Protein AF-A0A1Q7Y2D7-F1 (afdb_monomer)

Nearest PDB structures (foldseek):
  6xj9-assembly1_A  TM=7.024E-01  e=6.242E-01  Pseudoalteromonas fuliginea
  5fu4-assembly2_B  TM=5.222E-01  e=6.944E-01  Ruminococcus flavefaciens
  5aos-assembly1_A  TM=4.781E-01  e=7.324E-01  Ruminococcus flavefaciens
  4bq2-assembly1_A  TM=3.789E-01  e=1.813E+00  Saccharophagus degradans 2-40
  5ntu-assembly1_B  TM=2.841E-01  e=1.183E+00  Homo sapiens

Foldseek 3Di:
DPQPQAWDLWKKKKKFAQAPAKWKKWKWWAAPVRHTFFDIFIDIAGHLAMDIDTPCVRCPPGPGDSDGDGDIDIAGDDDDRGAMDMWIWIDGNPDIDTDDDDDPPVDRAWRDDPDVQRTGPPDDDDSDADDDPPDKDKDKDWAQDQAKDWHKDAAADRGNHQDWDQWQNDTGRMDGRHIAGHRGMDMTIDADPVRDRDD

Mean predicted aligned error: 6.05 Å

pLDDT: mean 88.56, std 11.12, range [43.06, 98.31]

Sequence (199 aa):
MDSKGKLSKNLGLAMVNPNSSNVNVSMLLRDSNGSQLGATKIVNIPSHQQVVTFVTQIFSGTSIPRDVTGTLAITSAGSSNLPVSVMGLRFRGSNFSTVPITDLSGNPGPLPTIATGVGGTGAVLLPQFVTGGGWATELVLMNTGTGIITVSVDLFNSSGNPLSATLNGHNASSFTNLNIPPGGVLILAPRDSDGDDDF

Radius of gyration: 18.84 Å; Cα contacts (8 Å, |Δi|>4): 392; chains: 1; bounding box: 46×46×53 Å

Secondary structure (DSSP, 8-state):
--TT-PEEEEEEEEEE--SSS-EEEEEEEEETT--B-SPPEEEEE-TT-EEEEEHHHHTTTS---SS--EEEEEEEESS-----EEEEEEEETTEEEEEP----SS---PEEEEETTEEETT----S----BTTB---EEEE--SSS-EEEEEE-B-TTSSB--EEETTEEESEEEEEEE-TT-EEEE----TTS----

Structure (mmCIF, N/CA/C/O backbone):
data_AF-A0A1Q7Y2D7-F1
#
_entry.id   AF-A0A1Q7Y2D7-F1
#
loop_
_atom_site.group_PDB
_atom_site.id
_atom_site.type_symbol
_atom_site.label_atom_id
_atom_site.label_alt_id
_atom_site.label_comp_id
_atom_site.label_asym_id
_atom_site.label_entity_id
_atom_site.label_seq_id
_atom_site.pdbx_PDB_ins_code
_atom_site.Cartn_x
_atom_site.Cartn_y
_atom_site.Cartn_z
_atom_site.occupancy
_atom_site.B_iso_or_equiv
_atom_site.auth_seq_id
_atom_site.auth_comp_id
_atom_site.auth_asym_id
_atom_site.auth_atom_id
_atom_site.pdbx_PDB_model_num
ATOM 1 N N . MET A 1 1 ? -1.269 -16.102 18.103 1.00 51.78 1 MET A N 1
ATOM 2 C CA . MET A 1 1 ? -2.277 -16.570 17.130 1.00 51.78 1 MET A CA 1
ATOM 3 C C . MET A 1 1 ? -3.072 -17.690 17.788 1.00 51.78 1 MET A C 1
ATOM 5 O O . MET A 1 1 ? -2.460 -18.577 18.365 1.00 51.78 1 MET A O 1
ATOM 9 N N . ASP A 1 2 ? -4.401 -17.613 17.787 1.00 43.06 2 ASP A N 1
ATOM 10 C CA . ASP A 1 2 ? -5.290 -18.698 18.230 1.00 43.06 2 ASP A CA 1
ATOM 11 C C . ASP A 1 2 ? -5.201 -19.850 17.208 1.00 43.06 2 ASP A C 1
ATOM 13 O O . ASP A 1 2 ? -5.495 -19.652 16.029 1.00 43.06 2 ASP A O 1
ATOM 17 N N . SER A 1 3 ? -4.772 -21.036 17.649 1.00 50.22 3 SER A N 1
ATOM 18 C CA . SER A 1 3 ? -4.573 -22.235 16.819 1.00 50.22 3 SER A CA 1
ATOM 19 C C . SER A 1 3 ? -5.868 -22.862 16.282 1.00 50.22 3 SER A C 1
ATOM 21 O O . SER A 1 3 ? -5.813 -23.853 15.559 1.00 50.22 3 SER A O 1
ATOM 23 N N . LYS A 1 4 ? -7.043 -22.305 16.599 1.00 58.28 4 LYS A N 1
ATOM 24 C CA . LYS A 1 4 ? -8.358 -22.851 16.226 1.00 58.28 4 LYS A CA 1
ATOM 25 C C . LYS A 1 4 ? -8.960 -22.239 14.956 1.00 58.28 4 LYS A C 1
ATOM 27 O O . LYS A 1 4 ? -10.155 -22.407 14.725 1.00 58.28 4 LYS A O 1
ATOM 32 N N . GLY A 1 5 ? -8.185 -21.501 14.153 1.00 60.06 5 GLY A N 1
ATOM 33 C CA . GLY A 1 5 ? -8.647 -20.962 12.861 1.00 60.06 5 GLY A CA 1
ATOM 34 C C . GLY A 1 5 ? -9.793 -19.9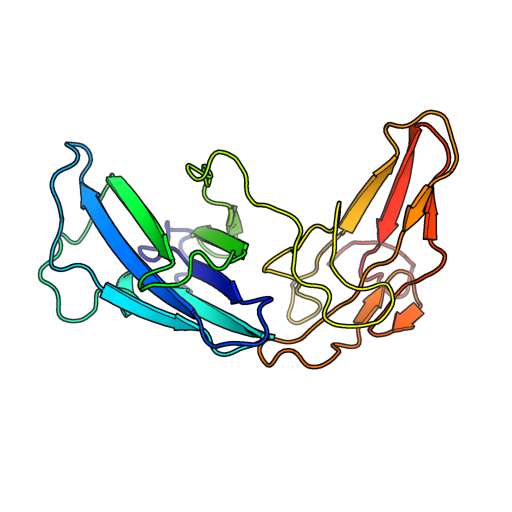45 12.962 1.00 60.06 5 GLY A C 1
ATOM 35 O O . GLY A 1 5 ? -10.497 -19.694 11.984 1.00 60.06 5 GLY A O 1
ATOM 36 N N . LYS A 1 6 ? -10.017 -19.361 14.146 1.00 67.69 6 LYS A N 1
ATOM 37 C CA . LYS A 1 6 ? -11.100 -18.399 14.365 1.00 67.69 6 LYS A CA 1
ATOM 38 C C . LYS A 1 6 ? -10.812 -17.076 13.665 1.00 67.69 6 LYS A C 1
ATOM 40 O O . LYS A 1 6 ? -9.661 -16.664 13.507 1.00 67.69 6 LYS A O 1
ATOM 45 N N . LEU A 1 7 ? -11.886 -16.391 13.275 1.00 69.81 7 LEU A N 1
ATOM 46 C CA . LEU A 1 7 ? -11.807 -15.012 12.813 1.00 69.81 7 LEU A CA 1
ATOM 47 C C . LEU A 1 7 ? -11.193 -14.142 13.910 1.00 69.81 7 LEU A C 1
ATOM 49 O O . LEU A 1 7 ? -11.688 -14.111 15.038 1.00 69.81 7 LEU A O 1
ATOM 53 N N . SER A 1 8 ? -10.106 -13.452 13.562 1.00 76.81 8 SER A N 1
ATOM 54 C CA . SER A 1 8 ? -9.515 -12.442 14.427 1.00 76.81 8 SER A CA 1
ATOM 55 C C . SER A 1 8 ? -10.559 -11.372 14.711 1.00 76.81 8 SER A C 1
ATOM 57 O O . SER A 1 8 ? -11.205 -10.860 13.797 1.00 76.81 8 SER A O 1
ATOM 59 N N . LYS A 1 9 ? -10.681 -10.989 15.984 1.00 74.56 9 LYS A N 1
ATOM 60 C CA . LYS A 1 9 ? -11.514 -9.851 16.396 1.00 74.56 9 LYS A CA 1
ATOM 61 C C . LYS A 1 9 ? -10.930 -8.502 15.966 1.00 74.56 9 LYS A C 1
ATOM 63 O O . LYS A 1 9 ? -11.571 -7.474 16.140 1.00 74.56 9 LYS A O 1
ATOM 68 N N . ASN A 1 10 ? -9.720 -8.513 15.407 1.00 80.75 10 ASN A N 1
ATOM 69 C CA . ASN A 1 10 ? -8.993 -7.326 14.999 1.00 80.75 10 ASN A CA 1
ATOM 70 C C . ASN A 1 10 ? -8.774 -7.326 13.486 1.00 80.75 10 ASN A C 1
ATOM 72 O O . ASN A 1 10 ? -8.181 -8.261 12.936 1.00 80.75 10 ASN A O 1
ATOM 76 N N . LEU A 1 11 ? -9.206 -6.241 12.846 1.00 90.69 11 LEU A N 1
ATOM 77 C CA . LEU A 1 11 ? -8.804 -5.869 11.494 1.00 90.69 11 LEU A CA 1
ATOM 78 C C . LEU A 1 11 ? -7.492 -5.087 11.575 1.00 90.69 11 LEU A C 1
ATOM 80 O O . LEU A 1 11 ? -7.397 -4.126 12.344 1.00 90.69 11 LEU A O 1
ATOM 84 N N . GLY A 1 12 ? -6.490 -5.527 10.820 1.00 93.75 12 GLY A N 1
ATOM 85 C CA . GLY A 1 12 ? -5.261 -4.778 10.594 1.00 93.75 12 GLY A CA 1
ATOM 86 C C . GLY A 1 12 ? -5.502 -3.660 9.587 1.00 93.75 12 GLY A C 1
ATOM 87 O O . GLY A 1 12 ? -6.338 -3.790 8.693 1.00 93.75 12 GLY A O 1
ATOM 88 N N . LEU A 1 13 ? -4.774 -2.567 9.739 1.00 95.81 13 LEU A N 1
ATOM 89 C CA . LEU A 1 13 ? -4.822 -1.412 8.866 1.00 95.81 13 LEU A CA 1
ATOM 90 C C . LEU A 1 13 ? -3.392 -0.957 8.593 1.00 95.81 13 LEU A C 1
ATOM 92 O O . LEU A 1 13 ? -2.660 -0.646 9.532 1.00 95.81 13 LEU A O 1
ATOM 96 N N . ALA A 1 14 ? -3.015 -0.921 7.321 1.00 96.88 14 ALA A N 1
ATOM 97 C CA . ALA A 1 14 ? -1.782 -0.315 6.847 1.00 96.88 14 ALA A CA 1
ATOM 98 C C . ALA A 1 14 ? -2.128 0.997 6.142 1.00 96.88 14 ALA A C 1
ATOM 100 O O . ALA A 1 14 ? -2.993 1.017 5.266 1.00 96.88 14 ALA A O 1
ATOM 101 N N . MET A 1 15 ? -1.476 2.087 6.536 1.00 96.19 15 MET A N 1
ATOM 102 C CA . MET A 1 15 ? -1.659 3.408 5.941 1.00 96.19 15 MET A CA 1
ATOM 103 C C . MET A 1 15 ? -0.295 4.003 5.608 1.00 96.19 15 MET A C 1
ATOM 105 O O . MET A 1 15 ? 0.585 4.016 6.467 1.00 96.19 15 MET A O 1
ATOM 109 N N . VAL A 1 16 ? -0.125 4.507 4.389 1.00 96.44 16 VAL A N 1
ATOM 110 C CA . VAL A 1 16 ? 1.112 5.143 3.919 1.00 96.44 16 VAL A CA 1
ATOM 111 C C . VAL A 1 16 ? 0.841 6.597 3.569 1.00 96.44 16 VAL A C 1
ATOM 113 O O . VAL A 1 16 ? -0.122 6.909 2.864 1.00 96.44 16 VAL A O 1
ATOM 116 N N . ASN A 1 17 ? 1.725 7.473 4.033 1.00 95.06 17 ASN A N 1
ATOM 117 C CA . ASN A 1 17 ? 1.759 8.876 3.663 1.00 95.06 17 ASN A CA 1
ATOM 118 C C . ASN A 1 17 ? 2.882 9.118 2.636 1.00 95.06 17 ASN A C 1
ATOM 120 O O . ASN A 1 17 ? 4.040 9.217 3.036 1.00 95.06 17 ASN A O 1
ATOM 124 N N . PRO A 1 18 ? 2.575 9.257 1.334 1.00 93.94 18 PRO A N 1
ATOM 125 C CA . PRO A 1 18 ? 3.578 9.558 0.311 1.00 93.94 18 PRO A CA 1
ATOM 126 C C . PRO A 1 18 ? 4.011 11.032 0.280 1.00 93.94 18 PRO A C 1
ATOM 128 O O . PRO A 1 18 ? 4.825 11.408 -0.555 1.00 93.94 18 PRO A O 1
ATOM 131 N N . ASN A 1 19 ? 3.446 11.893 1.127 1.00 93.19 19 ASN A N 1
ATOM 132 C CA . ASN A 1 19 ? 3.656 13.335 1.061 1.00 93.19 19 ASN A CA 1
ATOM 133 C C . ASN A 1 19 ? 4.915 13.764 1.829 1.00 93.19 19 ASN A C 1
ATOM 135 O O . ASN A 1 19 ? 5.321 13.140 2.813 1.00 93.19 19 ASN A O 1
ATOM 139 N N . SER A 1 20 ? 5.455 14.926 1.453 1.00 93.00 20 SER A N 1
ATOM 140 C CA . SER A 1 20 ? 6.584 15.596 2.120 1.00 93.00 20 SER A CA 1
ATOM 141 C C . SER A 1 20 ? 6.212 16.285 3.445 1.00 93.00 20 SER A C 1
ATOM 143 O O . SER A 1 20 ? 7.028 16.971 4.055 1.00 93.00 20 SER A O 1
ATOM 145 N N . SER A 1 21 ? 4.964 16.137 3.891 1.00 92.81 21 SER A N 1
ATOM 146 C CA . SER A 1 21 ? 4.435 16.680 5.144 1.00 92.81 21 SER A CA 1
ATOM 147 C C . SER A 1 21 ? 3.674 15.600 5.904 1.00 92.81 21 SER A C 1
ATOM 149 O O . SER A 1 21 ? 3.133 14.673 5.302 1.00 92.81 21 SER A O 1
ATOM 151 N N . ASN A 1 22 ? 3.617 15.715 7.231 1.00 93.62 22 ASN A N 1
ATOM 152 C CA . ASN A 1 22 ? 2.847 14.788 8.060 1.00 93.62 22 ASN A CA 1
ATOM 153 C C . ASN A 1 22 ? 1.350 14.904 7.741 1.00 93.62 22 ASN A C 1
ATOM 155 O O . ASN A 1 22 ? 0.829 16.011 7.599 1.00 93.62 22 ASN A O 1
ATOM 159 N N . VAL A 1 23 ? 0.653 13.769 7.703 1.00 93.25 23 VAL A N 1
ATOM 160 C CA . VAL A 1 23 ? -0.795 13.712 7.477 1.00 93.25 23 VAL A CA 1
ATOM 161 C C . VAL A 1 23 ? -1.483 13.217 8.741 1.00 93.25 23 VAL A C 1
ATOM 163 O O . VAL A 1 23 ? -1.107 12.196 9.309 1.00 93.25 23 VAL A O 1
ATOM 166 N N . ASN A 1 24 ? -2.513 13.933 9.182 1.00 93.56 24 ASN A N 1
ATOM 167 C CA . ASN A 1 24 ? -3.445 13.420 10.177 1.00 93.56 24 ASN A CA 1
ATOM 168 C C . ASN A 1 24 ? -4.594 12.729 9.450 1.00 93.56 24 ASN A C 1
ATOM 170 O O . ASN A 1 24 ? -5.162 13.295 8.525 1.00 93.56 24 ASN A O 1
ATOM 174 N N . VAL A 1 25 ? -4.958 11.528 9.875 1.00 94.06 25 VAL A N 1
ATOM 175 C CA . VAL A 1 25 ? -6.071 10.759 9.318 1.00 94.06 25 VAL A CA 1
ATOM 176 C C . VAL A 1 25 ? -7.134 10.607 10.397 1.00 94.06 25 VAL A C 1
ATOM 178 O O . VAL A 1 25 ? -6.853 10.070 11.472 1.00 94.06 25 VAL A O 1
ATOM 181 N N . SER A 1 26 ? -8.342 11.107 10.140 1.00 93.81 26 SER A N 1
ATOM 182 C CA . SER A 1 26 ? -9.496 10.888 11.007 1.00 93.81 26 SER A CA 1
ATOM 183 C C . SER A 1 26 ? -10.160 9.551 10.696 1.00 93.81 26 SER A C 1
ATOM 185 O O . SER A 1 26 ? -10.284 9.130 9.547 1.00 93.81 26 SER A O 1
ATOM 187 N N . MET A 1 27 ? -10.582 8.886 11.765 1.00 94.81 27 MET A N 1
ATOM 188 C CA . MET A 1 27 ? -11.101 7.529 11.769 1.00 94.81 27 MET A CA 1
ATOM 189 C C . MET A 1 27 ? -12.438 7.531 12.497 1.00 94.81 27 MET A C 1
ATOM 191 O O . MET A 1 27 ? -12.499 7.793 13.704 1.00 94.81 27 MET A O 1
ATOM 195 N N . LEU A 1 28 ? -13.508 7.240 11.764 1.00 95.12 28 LEU A N 1
ATOM 196 C CA . LEU A 1 28 ? -14.874 7.240 12.272 1.00 95.12 28 LEU A CA 1
ATOM 197 C C . LEU A 1 28 ? -15.499 5.856 12.091 1.00 95.12 28 LEU A C 1
ATOM 199 O O . LEU A 1 28 ? -15.752 5.418 10.970 1.00 95.12 28 LEU A O 1
ATOM 203 N N . LEU A 1 29 ? -15.759 5.173 13.206 1.00 95.19 29 LEU A N 1
ATOM 204 C CA . LEU A 1 29 ? -16.408 3.867 13.211 1.00 95.19 29 LEU A CA 1
ATOM 205 C C . LEU A 1 29 ? -17.931 4.028 13.250 1.00 95.19 29 LEU A C 1
ATOM 207 O O . LEU A 1 29 ? -18.453 4.836 14.021 1.00 95.19 29 LEU A O 1
ATOM 211 N N . ARG A 1 30 ? -18.642 3.241 12.443 1.00 95.00 30 ARG A N 1
ATOM 212 C CA . ARG A 1 30 ? -20.107 3.167 12.429 1.00 95.00 30 ARG A CA 1
ATOM 213 C C . ARG A 1 30 ? -20.582 1.723 12.517 1.00 95.00 30 ARG A C 1
ATOM 215 O O . ARG A 1 30 ? -19.885 0.826 12.043 1.00 95.00 30 ARG A O 1
ATOM 222 N N . ASP A 1 31 ? -21.757 1.515 13.097 1.00 93.94 31 ASP A N 1
ATOM 223 C CA . ASP A 1 31 ? -22.462 0.232 13.061 1.00 93.94 31 ASP A CA 1
ATOM 224 C C . ASP A 1 31 ? -23.167 -0.002 11.708 1.00 93.94 31 ASP A C 1
ATOM 226 O O . ASP A 1 31 ? -23.076 0.806 10.780 1.00 93.94 31 ASP A O 1
ATOM 230 N N . SER A 1 32 ? -23.879 -1.123 11.587 1.00 95.00 32 SER A N 1
ATOM 231 C CA . SER A 1 32 ? -24.609 -1.513 10.376 1.00 95.00 32 SER A CA 1
ATOM 232 C C . SER A 1 32 ? -25.813 -0.625 10.058 1.00 95.00 32 SER A C 1
ATOM 234 O O . SER A 1 32 ? -26.299 -0.657 8.932 1.00 95.00 32 SER A O 1
ATOM 236 N N . ASN A 1 33 ? -26.290 0.161 11.027 1.00 94.75 33 ASN A N 1
ATOM 237 C CA . ASN A 1 33 ? -27.342 1.161 10.836 1.00 94.75 33 ASN A CA 1
ATOM 238 C C . ASN A 1 33 ? -26.754 2.537 10.469 1.00 94.75 33 ASN A C 1
ATOM 240 O O . ASN A 1 33 ? -27.495 3.506 10.309 1.00 94.75 33 ASN A O 1
ATOM 244 N N . GLY A 1 34 ? -25.424 2.645 10.365 1.00 93.31 34 GLY A N 1
ATOM 245 C CA . GLY A 1 34 ? -24.705 3.890 10.106 1.00 93.31 34 GLY A CA 1
ATOM 246 C C . GLY A 1 34 ? -24.516 4.774 11.343 1.00 93.31 34 GLY A C 1
ATOM 247 O O . GLY A 1 34 ? -23.961 5.874 11.220 1.00 93.31 34 GLY A O 1
ATOM 248 N N . SER A 1 35 ? -24.927 4.316 12.529 1.00 94.19 35 SER A N 1
ATOM 249 C CA . SER A 1 35 ? -24.758 5.062 13.776 1.00 94.19 35 SER A CA 1
ATOM 250 C C . SER A 1 35 ? -23.291 5.092 14.181 1.00 94.19 35 SER A C 1
ATOM 252 O O . SER A 1 35 ? -22.596 4.079 14.113 1.00 94.19 35 SER A O 1
ATOM 254 N N . GLN A 1 36 ? -22.803 6.258 14.597 1.00 94.50 36 GLN A N 1
ATOM 255 C CA . GLN A 1 36 ? -21.420 6.421 15.027 1.00 94.50 36 GLN A CA 1
ATOM 256 C C . GLN A 1 36 ? -21.157 5.668 16.337 1.00 94.50 36 GLN A C 1
ATOM 258 O O . GLN A 1 36 ? -21.877 5.818 17.323 1.00 94.50 36 GLN A O 1
ATOM 263 N N . LEU A 1 37 ? -20.067 4.905 16.353 1.00 92.38 37 LEU A N 1
ATOM 264 C CA . LEU A 1 37 ? -19.581 4.176 17.514 1.00 92.38 37 LEU A CA 1
ATOM 265 C C . LEU A 1 37 ? -18.381 4.906 18.120 1.00 92.38 37 LEU A C 1
ATOM 267 O O . LEU A 1 37 ? -17.281 4.896 17.569 1.00 92.38 37 LEU A O 1
ATOM 271 N N . GLY A 1 38 ? -18.593 5.514 19.288 1.00 89.88 38 GLY A N 1
ATOM 272 C CA . GLY A 1 38 ? -17.548 6.241 20.004 1.00 89.88 38 GLY A CA 1
ATOM 273 C C . GLY A 1 38 ? -17.145 7.564 19.349 1.00 89.88 38 GLY A C 1
ATOM 274 O O . GLY A 1 38 ? -17.810 8.072 18.450 1.00 89.88 38 GLY A O 1
ATOM 275 N N . ALA A 1 39 ? -16.056 8.162 19.831 1.00 92.38 39 ALA A N 1
ATOM 276 C CA . ALA A 1 39 ? -15.519 9.399 19.266 1.00 92.38 39 ALA A CA 1
ATOM 277 C C . ALA A 1 39 ? -14.646 9.125 18.032 1.00 92.38 39 ALA A C 1
ATOM 279 O O . ALA A 1 39 ? -13.947 8.111 17.980 1.00 92.38 39 ALA A O 1
ATOM 280 N N . THR A 1 40 ? -14.622 10.073 17.091 1.00 94.19 40 THR A N 1
ATOM 281 C CA . THR A 1 40 ? -13.648 10.093 15.991 1.00 94.19 40 THR A CA 1
ATOM 282 C C . THR A 1 40 ? -12.230 10.080 16.555 1.00 94.19 40 THR A C 1
ATOM 284 O O . THR A 1 40 ? -11.901 10.858 17.454 1.00 94.19 40 THR A O 1
ATOM 287 N N . LYS A 1 41 ? -11.383 9.198 16.026 1.00 94.38 41 LYS A N 1
ATOM 288 C CA . LYS A 1 41 ? -9.965 9.102 16.395 1.00 94.38 41 LYS A CA 1
ATOM 289 C C . LYS A 1 41 ? -9.106 9.741 15.314 1.00 94.38 41 LYS A C 1
ATOM 291 O O . LYS A 1 41 ? -9.515 9.790 14.161 1.00 94.38 41 LYS A O 1
ATOM 296 N N . ILE A 1 42 ? -7.928 10.231 15.685 1.00 93.88 42 ILE A N 1
ATOM 297 C CA . ILE A 1 42 ? -6.955 10.794 14.746 1.00 93.88 42 ILE A CA 1
ATOM 298 C C . ILE A 1 42 ? -5.664 9.994 14.868 1.00 93.88 42 ILE A C 1
ATOM 300 O O . ILE A 1 42 ? -5.169 9.786 15.974 1.00 93.88 42 ILE A O 1
ATOM 304 N N . VAL A 1 43 ? -5.130 9.562 13.730 1.00 94.62 43 VAL A N 1
ATOM 305 C CA . VAL A 1 43 ? -3.819 8.921 13.623 1.00 94.62 43 VAL A CA 1
ATOM 306 C C . VAL A 1 43 ? -2.913 9.830 12.804 1.00 94.62 43 VAL A C 1
ATOM 308 O O . VAL A 1 43 ? -3.277 10.233 11.703 1.00 94.62 43 VAL A O 1
ATOM 311 N N . ASN A 1 44 ? -1.741 10.165 13.337 1.00 94.75 44 ASN A N 1
ATOM 312 C CA . ASN A 1 44 ? -0.717 10.873 12.578 1.00 94.75 44 ASN A CA 1
ATOM 313 C C . ASN A 1 44 ? 0.135 9.867 11.796 1.00 94.75 44 ASN A C 1
ATOM 315 O O . ASN A 1 44 ? 0.593 8.877 12.365 1.00 94.75 44 ASN A O 1
ATOM 319 N N . ILE A 1 45 ? 0.358 10.140 10.515 1.00 96.06 45 ILE A N 1
ATOM 320 C CA . ILE A 1 45 ? 1.280 9.406 9.654 1.00 96.06 45 ILE A CA 1
ATOM 321 C C . ILE A 1 45 ? 2.377 10.395 9.239 1.00 96.06 45 ILE A C 1
ATOM 323 O O . ILE A 1 45 ? 2.094 11.339 8.488 1.00 96.06 45 ILE A O 1
ATOM 327 N N . PRO A 1 46 ? 3.616 10.236 9.731 1.00 96.12 46 PRO A N 1
ATOM 328 C CA . PRO A 1 46 ? 4.711 11.121 9.358 1.00 96.12 46 PRO A CA 1
ATOM 329 C C . PRO A 1 46 ? 4.981 11.125 7.848 1.00 96.12 46 PRO A C 1
ATOM 331 O O . PRO A 1 46 ? 4.580 10.206 7.133 1.00 96.12 46 PRO A O 1
ATOM 334 N N . SER A 1 47 ? 5.638 12.175 7.358 1.00 95.12 47 SER A N 1
ATOM 335 C CA . SER A 1 47 ? 6.044 12.288 5.951 1.00 95.12 47 SER A CA 1
ATOM 336 C C . SER A 1 47 ? 6.823 11.058 5.477 1.00 95.12 47 SER A C 1
ATOM 338 O O . SER A 1 47 ? 7.743 10.615 6.164 1.00 95.12 47 SER A O 1
ATOM 340 N N . HIS A 1 48 ? 6.452 10.531 4.307 1.00 96.00 48 HIS A N 1
ATOM 341 C CA . HIS A 1 48 ? 7.049 9.351 3.665 1.00 96.00 48 HIS A CA 1
ATOM 342 C C . HIS A 1 48 ? 7.021 8.062 4.504 1.00 96.00 48 HIS A C 1
ATOM 344 O O . HIS A 1 48 ? 7.745 7.120 4.198 1.00 96.00 48 HIS A O 1
ATOM 350 N N . GLN A 1 49 ? 6.200 7.988 5.556 1.00 97.25 49 GLN A N 1
ATOM 351 C CA . GLN A 1 49 ? 6.152 6.829 6.449 1.00 97.25 49 GLN A CA 1
ATOM 352 C C . GLN A 1 49 ? 4.860 6.027 6.322 1.00 97.25 49 GLN A C 1
ATOM 354 O O . GLN A 1 49 ? 3.838 6.481 5.797 1.00 97.25 49 GLN A O 1
ATOM 359 N N . GLN A 1 50 ? 4.923 4.814 6.863 1.00 97.62 50 GLN A N 1
ATOM 360 C CA . GLN A 1 50 ? 3.806 3.903 7.018 1.00 97.62 50 GLN A CA 1
ATOM 361 C C . GLN A 1 50 ? 3.470 3.722 8.498 1.00 97.62 50 GLN A C 1
ATOM 363 O O . GLN A 1 50 ? 4.347 3.519 9.337 1.00 97.62 50 GLN A O 1
ATOM 368 N N . VAL A 1 51 ? 2.176 3.700 8.802 1.00 97.12 51 VAL A N 1
ATOM 369 C CA . VAL A 1 51 ? 1.650 3.255 10.093 1.00 97.12 51 VAL A CA 1
ATOM 370 C C . VAL A 1 51 ? 0.851 1.974 9.878 1.00 97.12 51 VAL A C 1
ATOM 372 O O . VAL A 1 51 ? -0.082 1.941 9.074 1.00 97.12 51 VAL A O 1
ATOM 375 N N . VAL A 1 52 ? 1.203 0.924 10.624 1.00 95.31 52 VAL A N 1
ATOM 376 C CA . VAL A 1 52 ? 0.464 -0.344 10.672 1.00 95.31 52 VAL A CA 1
ATOM 377 C C . VAL A 1 52 ? -0.101 -0.531 12.075 1.00 95.31 52 VAL A C 1
ATOM 379 O O . VAL A 1 52 ? 0.626 -0.462 13.064 1.00 95.31 52 VAL A O 1
ATOM 382 N N . THR A 1 53 ? -1.408 -0.746 12.179 1.00 94.81 53 THR A N 1
ATOM 383 C CA . THR A 1 53 ? -2.107 -0.851 13.466 1.00 94.81 53 THR A CA 1
ATOM 384 C C . THR A 1 53 ? -3.338 -1.747 13.355 1.00 94.81 53 THR A C 1
ATOM 386 O O . THR A 1 53 ? -3.709 -2.183 12.268 1.00 94.81 53 THR A O 1
ATOM 389 N N . PHE A 1 54 ? -3.993 -2.032 14.476 1.00 93.19 54 PHE A N 1
ATOM 390 C CA . PHE A 1 54 ? -5.299 -2.678 14.506 1.00 93.19 54 PHE A CA 1
ATOM 391 C C . PHE A 1 54 ? -6.401 -1.668 14.816 1.00 93.19 54 PHE A C 1
ATOM 393 O O . PHE A 1 54 ? -6.231 -0.779 15.650 1.00 93.19 54 PHE A O 1
ATOM 400 N N . VAL A 1 55 ? -7.586 -1.858 14.230 1.00 91.88 55 VAL A N 1
ATOM 401 C CA . VAL A 1 55 ? -8.764 -1.016 14.524 1.00 91.88 55 VAL A CA 1
ATOM 402 C C . VAL A 1 55 ? -9.050 -0.961 16.032 1.00 91.88 55 VAL A C 1
ATOM 404 O O . VAL A 1 55 ? -9.326 0.100 16.581 1.00 91.88 55 VAL A O 1
ATOM 407 N N . THR A 1 56 ? -8.893 -2.072 16.751 1.00 90.06 56 THR A N 1
ATOM 408 C CA . THR A 1 56 ? -9.085 -2.107 18.210 1.00 90.06 56 THR A CA 1
ATOM 409 C C . THR A 1 56 ? -8.018 -1.355 19.003 1.00 90.06 56 THR A C 1
ATOM 411 O O . THR A 1 56 ? -8.301 -0.922 20.118 1.00 90.06 56 THR A O 1
ATOM 414 N N . GLN A 1 57 ? -6.819 -1.151 18.447 1.00 92.81 57 GLN A N 1
ATOM 415 C CA . GLN A 1 57 ? -5.804 -0.289 19.057 1.00 92.81 57 GLN A CA 1
ATOM 416 C C . GLN A 1 57 ? -6.185 1.185 18.894 1.00 92.81 57 GLN A C 1
ATOM 418 O O . GLN A 1 57 ? -6.162 1.921 19.881 1.00 92.81 57 GLN A O 1
ATOM 423 N N . ILE A 1 58 ? -6.619 1.593 17.693 1.00 93.19 58 ILE A N 1
ATOM 424 C CA . ILE A 1 58 ? -7.072 2.968 17.406 1.00 93.19 58 ILE A CA 1
ATOM 425 C C . ILE A 1 58 ? -8.202 3.383 18.358 1.00 93.19 58 ILE A C 1
ATOM 427 O O . ILE A 1 58 ? -8.197 4.483 18.911 1.00 93.19 58 ILE A O 1
ATOM 431 N N . PHE A 1 59 ? -9.170 2.491 18.574 1.00 91.75 59 PHE A N 1
ATOM 432 C CA . PHE A 1 59 ? -10.341 2.762 19.408 1.00 91.75 59 PHE A CA 1
ATOM 433 C C . PHE A 1 59 ? -10.215 2.259 20.852 1.00 91.75 59 PHE A C 1
ATOM 435 O O . PHE A 1 59 ? -11.213 2.209 21.579 1.00 91.75 59 PHE A O 1
ATOM 442 N N . SER A 1 60 ? -9.002 1.935 21.302 1.00 89.88 60 SER A N 1
ATOM 443 C CA . SER A 1 60 ? -8.757 1.553 22.695 1.00 89.88 60 SER A CA 1
ATOM 444 C C . SER A 1 60 ? -9.287 2.615 23.677 1.00 89.88 60 SER A C 1
ATOM 446 O O . SER A 1 60 ? -9.347 3.811 23.377 1.00 89.88 60 SER A O 1
ATOM 448 N N . GLY A 1 61 ? -9.784 2.161 24.833 1.00 85.69 61 GLY A N 1
ATOM 449 C CA . GLY A 1 61 ? -10.414 3.026 25.840 1.00 85.69 61 GLY A CA 1
ATOM 450 C C . GLY A 1 61 ? -11.806 3.563 25.471 1.00 85.69 61 GLY A C 1
ATOM 451 O O . GLY A 1 61 ? -12.369 4.352 26.224 1.00 85.69 61 GLY A O 1
ATOM 452 N N . THR A 1 62 ? -12.381 3.146 24.339 1.00 84.00 62 THR A N 1
ATOM 453 C CA . THR A 1 62 ? -13.744 3.517 23.927 1.00 84.00 62 THR A CA 1
ATOM 454 C C . THR A 1 62 ? -14.703 2.366 24.232 1.00 84.00 62 THR A C 1
ATOM 456 O O . THR A 1 62 ? -14.393 1.214 23.934 1.00 84.00 62 THR A O 1
ATOM 459 N N . SER A 1 63 ? -15.874 2.654 24.809 1.00 83.06 63 SER A N 1
ATOM 460 C CA . SER A 1 63 ? -16.916 1.640 25.026 1.0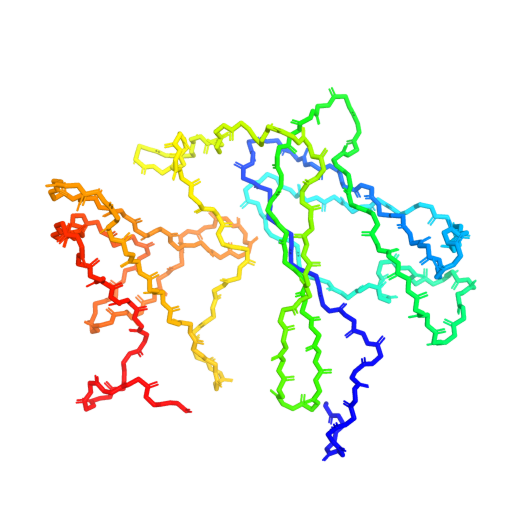0 83.06 63 SER A CA 1
ATOM 461 C C . SER A 1 63 ? -17.587 1.294 23.694 1.00 83.06 63 SER A C 1
ATOM 463 O O . SER A 1 63 ? -18.535 1.953 23.271 1.00 83.06 63 SER A O 1
ATOM 465 N N . ILE A 1 64 ? -17.037 0.300 22.998 1.00 8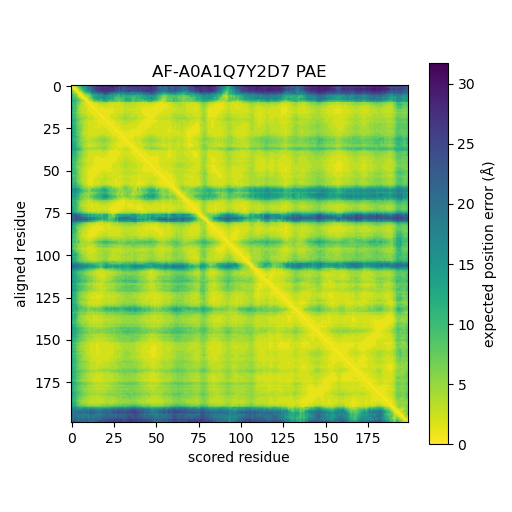1.81 64 ILE A N 1
ATOM 466 C CA . ILE A 1 64 ? -17.551 -0.223 21.729 1.00 81.81 64 ILE A CA 1
ATOM 467 C C . ILE A 1 64 ? -17.999 -1.671 21.969 1.00 81.81 64 ILE A C 1
ATOM 469 O O . ILE A 1 64 ? -17.297 -2.404 22.676 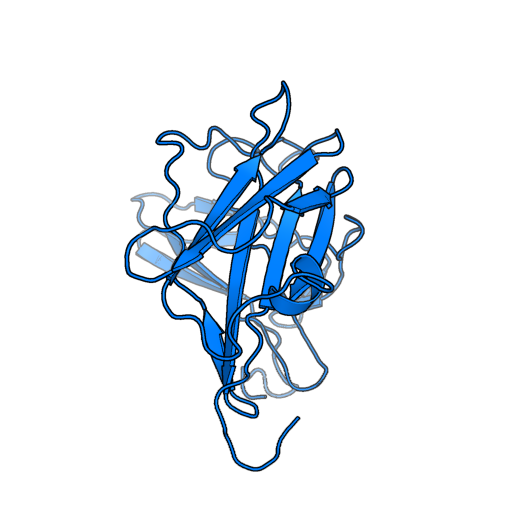1.00 81.81 64 ILE A O 1
ATOM 473 N N . PRO A 1 65 ? -19.146 -2.109 21.412 1.00 80.44 65 PRO A N 1
ATOM 474 C CA . PRO A 1 65 ? -19.566 -3.504 21.485 1.00 80.44 65 PRO A CA 1
ATOM 475 C C . PRO A 1 65 ? -18.455 -4.462 21.044 1.00 80.44 65 PRO A C 1
ATOM 477 O O . PRO A 1 65 ? -17.668 -4.159 20.150 1.00 80.44 65 PRO A O 1
ATOM 480 N N . ARG A 1 66 ? -18.394 -5.646 21.666 1.00 71.38 66 ARG A N 1
ATOM 481 C CA . ARG A 1 66 ? -17.345 -6.641 21.374 1.00 71.38 66 ARG A CA 1
ATOM 482 C C . ARG A 1 66 ? -17.347 -7.127 19.929 1.00 71.38 66 ARG A C 1
ATOM 484 O O . ARG A 1 66 ? -16.284 -7.483 19.430 1.00 71.38 66 ARG A O 1
ATOM 491 N N . ASP A 1 67 ? -18.518 -7.152 19.306 1.00 80.25 67 ASP A N 1
ATOM 492 C CA . ASP A 1 67 ? -18.711 -7.590 17.935 1.00 80.25 67 ASP A CA 1
ATOM 493 C C . ASP A 1 67 ? -19.433 -6.462 17.187 1.00 80.25 67 ASP A C 1
ATOM 495 O O . ASP A 1 67 ? -20.575 -6.121 17.498 1.00 80.25 67 ASP A O 1
ATOM 499 N N . VAL A 1 68 ? -18.737 -5.843 16.234 1.00 82.31 68 VAL A N 1
ATOM 500 C CA . VAL A 1 68 ? -19.263 -4.749 15.411 1.00 82.31 68 VAL A CA 1
ATOM 501 C C . VAL A 1 68 ? -19.288 -5.205 13.963 1.00 82.31 68 VAL A C 1
ATOM 503 O O . VAL A 1 68 ? -18.264 -5.595 13.405 1.00 82.31 68 VAL A O 1
ATOM 506 N N . THR A 1 69 ? -20.463 -5.114 13.350 1.00 89.81 69 THR A N 1
ATOM 507 C CA . THR A 1 69 ? -20.611 -5.119 11.893 1.00 89.81 69 THR A CA 1
ATOM 508 C C . THR A 1 69 ? -20.927 -3.696 11.467 1.00 89.81 69 THR A C 1
ATOM 510 O O . THR A 1 69 ? -21.819 -3.080 12.046 1.00 89.81 69 THR A O 1
ATOM 513 N N . GLY A 1 70 ? -20.195 -3.165 10.492 1.00 91.94 70 GLY A N 1
ATOM 514 C CA . GLY A 1 70 ? -20.365 -1.788 10.045 1.00 91.94 70 GLY A CA 1
ATOM 515 C C . GLY A 1 70 ? -19.196 -1.309 9.196 1.00 91.94 70 GLY A C 1
ATOM 516 O O . GLY A 1 70 ? -18.554 -2.106 8.511 1.00 91.94 70 GLY A O 1
ATOM 517 N N . THR A 1 71 ? -18.921 -0.008 9.243 1.00 94.00 71 THR A N 1
ATOM 518 C CA . THR A 1 71 ? -17.944 0.652 8.365 1.00 94.00 71 THR A CA 1
ATOM 519 C C . THR A 1 71 ? -16.957 1.497 9.154 1.00 94.00 71 THR A C 1
ATOM 521 O O . THR A 1 71 ? -17.323 2.121 10.151 1.00 94.00 71 THR A O 1
ATOM 524 N N . LEU A 1 72 ? -15.728 1.588 8.656 1.00 94.62 72 LEU A N 1
ATOM 525 C CA . LEU A 1 72 ? -14.722 2.531 9.128 1.00 94.62 72 LEU A CA 1
ATOM 526 C C . LEU A 1 72 ? -14.508 3.587 8.044 1.00 94.62 72 LEU A C 1
ATOM 528 O O . LEU A 1 72 ? -13.977 3.276 6.982 1.00 94.62 72 LEU A O 1
ATOM 532 N N . ALA A 1 73 ? -14.942 4.816 8.305 1.00 94.81 73 ALA A N 1
ATOM 533 C CA . ALA A 1 73 ? -14.655 5.946 7.435 1.00 94.81 73 ALA A CA 1
ATOM 534 C C . ALA A 1 73 ? -13.267 6.504 7.771 1.00 94.81 73 ALA A C 1
ATOM 536 O O . ALA A 1 73 ? -12.955 6.741 8.942 1.00 94.81 73 ALA A O 1
ATOM 537 N N . ILE A 1 74 ? -12.458 6.685 6.731 1.00 93.56 74 ILE A N 1
ATOM 538 C CA . ILE A 1 74 ? -11.073 7.150 6.796 1.00 93.56 74 ILE A CA 1
ATOM 539 C C . ILE A 1 74 ? -11.000 8.432 5.978 1.00 93.56 74 ILE A C 1
ATOM 541 O O . ILE A 1 74 ? -11.443 8.460 4.829 1.00 93.56 74 ILE A O 1
ATOM 545 N N . THR A 1 75 ? -10.495 9.511 6.563 1.00 90.62 75 THR A N 1
ATOM 546 C CA . THR A 1 75 ? -10.436 10.811 5.885 1.00 90.62 75 THR A CA 1
ATOM 547 C C . THR A 1 75 ? -9.136 11.508 6.251 1.00 90.62 75 THR A C 1
ATOM 549 O O . THR A 1 75 ? -8.768 11.546 7.423 1.00 90.62 75 THR A O 1
ATOM 552 N N . SER A 1 76 ? -8.425 12.081 5.278 1.00 86.25 76 SER A N 1
ATOM 553 C CA . SER A 1 76 ? -7.338 13.012 5.594 1.00 86.25 76 SER A CA 1
ATOM 554 C C . SER A 1 76 ? -7.930 14.194 6.368 1.00 86.25 76 SER A C 1
ATOM 556 O O . SER A 1 76 ? -8.803 14.905 5.872 1.00 86.25 76 SER A O 1
ATOM 558 N N . ALA A 1 77 ? -7.505 14.373 7.610 1.00 68.75 77 ALA A N 1
ATOM 559 C CA . ALA A 1 77 ? -7.994 15.398 8.512 1.00 68.75 77 ALA A CA 1
ATOM 560 C C . ALA A 1 77 ? -7.109 16.649 8.454 1.00 68.75 77 ALA A C 1
ATOM 562 O O . ALA A 1 77 ? -5.882 16.561 8.443 1.00 68.75 77 ALA A O 1
ATOM 563 N N . GLY A 1 78 ? -7.739 17.824 8.506 1.00 65.00 78 GLY A N 1
ATOM 564 C CA . GLY A 1 78 ? -7.061 19.122 8.525 1.00 65.00 78 GLY A CA 1
ATOM 565 C C . GLY A 1 78 ? -7.299 19.941 7.257 1.00 65.00 78 GLY A C 1
ATOM 566 O O . GLY A 1 78 ? -8.235 19.687 6.507 1.00 65.00 78 GLY A O 1
ATOM 567 N N . SER A 1 79 ? -6.466 20.963 7.046 1.00 54.00 79 SER A N 1
ATOM 568 C CA . SER A 1 79 ? -6.600 21.936 5.950 1.00 54.00 79 SER A CA 1
ATOM 569 C C . SER A 1 79 ? -5.996 21.484 4.618 1.00 54.00 79 SER A C 1
ATOM 571 O O . SER A 1 79 ? -6.148 22.182 3.620 1.00 54.00 79 SER A O 1
ATOM 573 N N . SER A 1 80 ? -5.292 20.350 4.586 1.00 60.75 80 SER A N 1
ATOM 574 C CA . SER A 1 80 ? -4.620 19.847 3.385 1.00 60.75 80 SER A CA 1
ATOM 575 C C . SER A 1 80 ? -5.204 18.492 2.995 1.00 60.75 80 SER A C 1
ATOM 577 O O . SER A 1 80 ? -5.118 17.531 3.757 1.00 60.75 80 SER A O 1
ATOM 579 N N . ASN A 1 81 ? -5.805 18.429 1.806 1.00 70.31 81 ASN A N 1
ATOM 580 C CA . ASN A 1 81 ? -6.379 17.220 1.212 1.00 70.31 81 ASN A CA 1
ATOM 581 C C . ASN A 1 81 ? -5.256 16.349 0.618 1.00 70.31 81 ASN A C 1
ATOM 583 O O . ASN A 1 81 ? -5.127 16.222 -0.597 1.00 70.31 81 ASN A O 1
ATOM 587 N N . LEU A 1 82 ? -4.357 15.871 1.484 1.00 85.44 82 LEU A N 1
ATOM 588 C CA . LEU A 1 82 ? -3.171 15.115 1.087 1.00 85.44 82 LEU A CA 1
ATOM 589 C C . LEU A 1 82 ? -3.525 13.629 0.919 1.00 85.44 82 LEU A C 1
ATOM 591 O O . LEU A 1 82 ? -4.047 13.031 1.866 1.00 85.44 82 LEU A O 1
ATOM 595 N N . PRO A 1 83 ? -3.236 13.016 -0.245 1.00 86.50 83 PRO A N 1
ATOM 596 C CA . PRO A 1 83 ? -3.581 11.623 -0.501 1.00 86.50 83 PRO A CA 1
ATOM 597 C C . PRO A 1 83 ? -2.810 10.682 0.430 1.00 86.50 83 PRO A C 1
ATOM 599 O O . PRO A 1 83 ? -1.630 10.895 0.714 1.00 86.50 83 PRO A O 1
ATOM 602 N N . VAL A 1 84 ? -3.471 9.614 0.874 1.00 90.62 84 VAL A N 1
ATOM 603 C CA . VAL A 1 84 ? -2.880 8.510 1.647 1.00 90.62 84 VAL A CA 1
ATOM 604 C C . VAL A 1 84 ? -3.258 7.186 0.992 1.00 90.62 84 VAL A C 1
ATOM 606 O O . VAL A 1 84 ? -4.376 7.040 0.502 1.00 90.62 84 VAL A O 1
ATOM 609 N N . SER A 1 85 ? -2.348 6.213 0.990 1.00 93.12 85 SER A N 1
ATOM 610 C CA . SER A 1 85 ? -2.667 4.848 0.549 1.00 93.12 85 SER A CA 1
ATOM 611 C C . SER A 1 85 ? -3.054 4.001 1.755 1.00 93.12 85 SER A C 1
ATOM 613 O O . SER A 1 85 ? -2.418 4.100 2.805 1.00 93.12 85 SER A O 1
ATOM 615 N N . VAL A 1 86 ? -4.107 3.193 1.633 1.00 94.00 86 VAL A N 1
ATOM 616 C CA . VAL A 1 86 ? -4.677 2.433 2.751 1.00 94.00 86 VAL A CA 1
ATOM 617 C C . VAL A 1 86 ? -5.008 1.008 2.324 1.00 94.00 86 VAL A C 1
ATOM 619 O O . VAL A 1 86 ? -5.560 0.787 1.250 1.00 94.00 86 VAL A O 1
ATOM 622 N N . MET A 1 87 ? -4.719 0.039 3.191 1.00 95.12 87 MET A N 1
ATOM 623 C CA . MET A 1 87 ? -5.143 -1.354 3.050 1.00 95.12 87 MET A CA 1
ATOM 624 C C . MET A 1 87 ? -5.644 -1.894 4.386 1.00 95.12 87 MET A C 1
ATOM 626 O O . MET A 1 87 ? -4.985 -1.763 5.417 1.00 95.12 87 MET A O 1
ATOM 630 N N . GLY A 1 88 ? -6.811 -2.536 4.361 1.00 95.19 88 GLY A N 1
ATOM 631 C CA . GLY A 1 88 ? -7.343 -3.290 5.489 1.00 95.19 88 GLY A CA 1
ATOM 632 C C . GLY A 1 88 ? -7.043 -4.776 5.334 1.00 95.19 88 GLY A C 1
ATOM 633 O O . GLY A 1 88 ? -7.223 -5.333 4.252 1.00 95.19 88 GLY A O 1
ATOM 634 N N . LEU A 1 89 ? -6.636 -5.431 6.418 1.00 94.06 89 LEU A N 1
ATOM 635 C CA . LEU A 1 89 ? -6.374 -6.867 6.470 1.00 94.06 89 LEU A CA 1
ATOM 636 C C . LEU A 1 89 ? -7.260 -7.527 7.524 1.00 94.06 89 LEU A C 1
ATOM 638 O O . LEU A 1 89 ? -7.361 -7.081 8.668 1.00 94.06 89 LEU A O 1
ATOM 642 N N . ARG A 1 90 ? -7.892 -8.634 7.149 1.00 92.06 90 ARG A N 1
ATOM 643 C CA . ARG A 1 90 ? -8.702 -9.472 8.032 1.00 92.06 90 ARG A CA 1
ATOM 644 C C . ARG A 1 90 ? -8.033 -10.826 8.181 1.00 92.06 90 ARG A C 1
ATOM 646 O O . ARG A 1 90 ? -7.865 -11.527 7.192 1.00 92.06 90 ARG A O 1
ATOM 653 N N . PHE A 1 91 ? -7.735 -11.216 9.414 1.00 88.69 91 PHE A N 1
ATOM 654 C CA . PHE A 1 91 ? -7.038 -12.465 9.721 1.00 88.69 91 PHE A CA 1
ATOM 655 C C . PHE A 1 91 ? -8.004 -13.563 10.191 1.00 88.69 91 PHE A C 1
ATOM 657 O O . PHE A 1 91 ? -8.947 -13.297 10.943 1.00 88.69 91 PHE A O 1
ATOM 664 N N . ARG A 1 92 ? -7.758 -14.809 9.778 1.00 86.00 92 ARG A N 1
ATOM 665 C CA . ARG A 1 92 ? -8.425 -16.043 10.228 1.00 86.00 92 ARG A CA 1
ATOM 666 C C . ARG A 1 92 ? -7.364 -17.127 10.437 1.00 86.00 92 ARG A C 1
ATOM 668 O O . ARG A 1 92 ? -6.957 -17.791 9.487 1.00 86.00 92 ARG A O 1
ATOM 675 N N . GLY A 1 93 ? -6.910 -17.310 11.676 1.00 82.81 93 GLY A N 1
ATOM 676 C CA . GLY A 1 93 ? -5.741 -18.154 11.952 1.00 82.81 93 GLY A CA 1
ATOM 677 C C . GLY A 1 93 ? -4.488 -17.622 11.242 1.00 82.81 93 GLY A C 1
ATOM 678 O O . GLY A 1 93 ? -4.169 -16.445 11.384 1.00 82.81 93 GLY A O 1
ATOM 679 N N . SER A 1 94 ? -3.805 -18.480 10.479 1.00 78.19 94 SER A N 1
ATOM 680 C CA . SER A 1 94 ? -2.669 -18.117 9.613 1.00 78.19 94 SER A CA 1
ATOM 681 C C . SER A 1 94 ? -3.083 -17.464 8.292 1.00 78.19 94 SER A C 1
ATOM 683 O O . SER A 1 94 ? -2.243 -16.893 7.609 1.00 78.19 94 SER A O 1
ATOM 685 N N . ASN A 1 95 ? -4.366 -17.518 7.931 1.00 84.19 95 ASN A N 1
ATOM 686 C CA . ASN A 1 95 ? -4.856 -16.934 6.689 1.00 84.19 95 ASN A CA 1
ATOM 687 C C . ASN A 1 95 ? -5.207 -15.463 6.888 1.00 84.19 95 ASN A C 1
ATOM 689 O O . ASN A 1 95 ? -5.676 -15.054 7.957 1.00 84.19 95 ASN A O 1
ATOM 693 N N . PHE A 1 96 ? -5.085 -14.677 5.826 1.00 89.06 96 PHE A N 1
ATOM 694 C CA . PHE A 1 96 ? -5.613 -13.324 5.787 1.00 89.06 96 PHE A CA 1
ATOM 695 C C . PHE A 1 96 ? -6.340 -13.057 4.470 1.00 89.06 96 PHE A C 1
ATOM 697 O O . PHE A 1 96 ? -6.185 -13.772 3.488 1.00 89.06 96 PHE A O 1
ATOM 704 N N . SER A 1 97 ? -7.176 -12.028 4.471 1.00 91.44 97 SER A N 1
ATOM 705 C CA . SER A 1 97 ? -7.822 -11.485 3.278 1.00 91.44 97 SER A CA 1
ATOM 706 C C . SER A 1 97 ? -7.772 -9.968 3.345 1.00 91.44 97 SER A C 1
ATOM 708 O O . SER A 1 97 ? -7.865 -9.412 4.444 1.00 91.44 97 SER A O 1
ATOM 710 N N . THR A 1 98 ? -7.738 -9.290 2.206 1.00 93.00 98 THR A N 1
ATOM 711 C CA . THR A 1 98 ? -7.956 -7.844 2.175 1.00 93.00 98 THR A CA 1
ATOM 712 C C . THR A 1 98 ? -9.413 -7.508 2.508 1.00 93.00 98 THR A C 1
ATOM 714 O O . THR A 1 98 ? -10.339 -8.295 2.283 1.00 93.00 98 THR A O 1
ATOM 717 N N . VAL A 1 99 ? -9.616 -6.346 3.121 1.00 92.12 99 VAL A N 1
ATOM 718 C CA . VAL A 1 99 ? -10.939 -5.747 3.311 1.00 92.12 99 VAL A CA 1
ATOM 719 C C . VAL A 1 99 ? -11.191 -4.810 2.129 1.00 92.12 99 VAL A C 1
ATOM 721 O O . VAL A 1 99 ? -10.299 -4.018 1.820 1.00 92.12 99 VAL A O 1
ATOM 724 N N . PRO A 1 100 ? -12.363 -4.865 1.471 1.00 90.81 100 PRO A N 1
ATOM 725 C CA . PRO A 1 100 ? -12.695 -3.922 0.410 1.00 90.81 100 PRO A CA 1
ATOM 726 C C . PRO A 1 100 ? -12.618 -2.477 0.909 1.00 90.81 100 PRO A C 1
ATOM 728 O O . PRO A 1 100 ? -13.149 -2.157 1.974 1.00 90.81 100 PRO A O 1
ATOM 731 N N . ILE A 1 101 ? -11.975 -1.614 0.126 1.00 90.25 101 ILE A N 1
ATOM 732 C CA . ILE A 1 101 ? -11.906 -0.172 0.366 1.00 90.25 101 ILE A CA 1
ATOM 733 C C . ILE A 1 101 ? -12.513 0.524 -0.848 1.00 90.25 101 ILE A C 1
ATOM 735 O O . ILE A 1 101 ? -12.184 0.199 -1.987 1.00 90.25 101 ILE A O 1
ATOM 739 N N . THR A 1 102 ? -13.401 1.479 -0.593 1.00 90.75 102 THR A N 1
ATOM 740 C CA . THR A 1 102 ? -13.974 2.353 -1.616 1.00 90.75 102 THR A CA 1
ATOM 741 C C . THR A 1 102 ? -13.431 3.753 -1.398 1.00 90.75 102 THR A C 1
ATOM 743 O O . THR A 1 102 ? -13.669 4.348 -0.348 1.00 90.75 102 THR A O 1
ATOM 746 N N . ASP A 1 103 ? -12.701 4.271 -2.382 1.00 87.56 103 ASP A N 1
ATOM 747 C CA . ASP A 1 103 ? -12.294 5.671 -2.389 1.00 87.56 103 ASP A CA 1
ATOM 748 C C . ASP A 1 103 ? -13.495 6.548 -2.769 1.00 87.56 103 ASP A C 1
ATOM 750 O O . ASP A 1 103 ? -14.092 6.389 -3.834 1.00 87.56 103 ASP A O 1
ATOM 754 N N . LEU A 1 104 ? -13.867 7.455 -1.866 1.00 86.25 104 LEU A N 1
ATOM 755 C CA . LEU A 1 104 ? -14.981 8.390 -2.034 1.00 86.25 104 LEU A CA 1
ATOM 756 C C . LEU A 1 104 ? -14.515 9.788 -2.474 1.00 86.25 104 LEU A C 1
ATOM 758 O O . LEU A 1 104 ? -15.345 10.684 -2.608 1.00 86.25 104 LEU A O 1
ATOM 762 N N . SER A 1 105 ? -13.210 9.993 -2.688 1.00 78.75 105 SER A N 1
ATOM 763 C CA . SER A 1 105 ? -12.638 11.290 -3.075 1.00 78.75 105 SER A CA 1
ATOM 764 C C . SER A 1 105 ? -12.996 11.705 -4.507 1.00 78.75 105 SER A C 1
ATOM 766 O O . SER A 1 105 ? -12.953 12.889 -4.834 1.00 78.75 105 SER A O 1
ATOM 768 N N . GLY A 1 106 ? -13.354 10.745 -5.369 1.00 70.06 106 GLY A N 1
ATOM 769 C CA . GLY A 1 106 ? -13.766 10.966 -6.761 1.00 70.06 106 GLY A CA 1
ATOM 770 C C . GLY A 1 106 ? -12.645 11.405 -7.714 1.00 70.06 106 GLY A C 1
ATOM 771 O O . GLY A 1 106 ? -12.838 11.358 -8.926 1.00 70.06 106 GLY A O 1
ATOM 772 N N . ASN A 1 107 ? -11.481 11.807 -7.195 1.00 69.44 107 ASN A N 1
ATOM 773 C CA . ASN A 1 107 ? -10.285 12.137 -7.964 1.00 69.44 107 ASN A CA 1
ATOM 774 C C . ASN A 1 107 ? -9.044 12.106 -7.045 1.00 69.44 107 ASN A C 1
ATOM 776 O O . ASN A 1 107 ? -8.759 13.113 -6.392 1.00 69.44 107 ASN A O 1
ATOM 780 N N . PRO A 1 108 ? -8.285 10.998 -6.991 1.00 66.06 108 PRO A N 1
ATOM 781 C CA . PRO A 1 108 ? -7.161 10.867 -6.062 1.00 66.06 108 PRO A CA 1
ATOM 782 C C . PRO A 1 108 ? -5.953 11.759 -6.406 1.00 66.06 108 PRO A C 1
ATOM 784 O O . PRO A 1 108 ? -5.016 11.842 -5.614 1.00 66.06 108 PRO A O 1
ATOM 787 N N . GLY A 1 109 ? -5.965 12.447 -7.557 1.00 76.25 109 GLY A N 1
ATOM 788 C CA . GLY A 1 109 ? -4.809 13.192 -8.058 1.00 76.25 109 GLY A CA 1
ATOM 789 C C . GLY A 1 109 ? -3.603 12.280 -8.347 1.00 76.25 109 GLY A C 1
ATOM 790 O O . GLY A 1 109 ? -3.656 11.070 -8.122 1.00 76.25 109 GLY A O 1
ATOM 791 N N . PRO A 1 110 ? -2.503 12.818 -8.898 1.00 86.44 110 PRO A N 1
ATOM 792 C CA . PRO A 1 110 ? -1.258 12.065 -8.995 1.00 86.44 110 PRO A CA 1
ATOM 793 C C . PRO A 1 110 ? -0.642 11.863 -7.603 1.00 86.44 110 PRO A C 1
ATOM 795 O O . PRO A 1 110 ? -0.763 12.726 -6.730 1.00 86.44 110 PRO A O 1
ATOM 798 N N . LEU A 1 111 ? 0.085 10.758 -7.410 1.00 90.06 111 LEU A N 1
ATOM 799 C CA . LEU A 1 111 ? 0.907 10.599 -6.211 1.00 90.06 111 LEU A CA 1
ATOM 800 C C . LEU A 1 111 ? 2.032 11.649 -6.203 1.00 90.06 111 LEU A C 1
ATOM 802 O O . LEU A 1 111 ? 2.557 11.980 -7.270 1.00 90.06 111 LEU A O 1
ATOM 806 N N . PRO A 1 112 ? 2.456 12.147 -5.028 1.00 91.06 112 PRO A N 1
ATOM 807 C CA . PRO A 1 112 ? 3.632 13.004 -4.927 1.00 91.06 112 PRO A CA 1
ATOM 808 C C . PRO A 1 112 ? 4.865 12.352 -5.563 1.00 91.06 112 PRO A C 1
ATOM 810 O O . PRO A 1 112 ? 5.113 11.160 -5.383 1.00 91.06 112 PRO A O 1
ATOM 813 N N . THR A 1 113 ? 5.651 13.135 -6.300 1.00 92.69 113 THR A N 1
ATOM 814 C CA . THR A 1 113 ? 6.972 12.707 -6.773 1.00 92.69 113 THR A CA 1
ATOM 815 C C . THR A 1 113 ? 7.967 12.829 -5.625 1.00 92.69 113 THR A C 1
ATOM 817 O O . THR A 1 113 ? 8.197 13.934 -5.132 1.00 92.69 113 THR A O 1
ATOM 820 N N . ILE A 1 114 ? 8.559 11.710 -5.207 1.00 91.00 114 ILE A N 1
ATOM 821 C CA . ILE A 1 114 ? 9.512 11.672 -4.080 1.00 91.00 114 ILE A CA 1
ATOM 822 C C . ILE A 1 114 ? 10.971 11.565 -4.540 1.00 91.00 114 ILE A C 1
ATOM 824 O O . ILE A 1 114 ? 11.884 11.903 -3.790 1.00 91.00 114 ILE A O 1
ATOM 828 N N . ALA A 1 115 ? 11.194 11.131 -5.782 1.00 90.19 115 ALA A N 1
ATOM 829 C CA . ALA A 1 115 ? 12.492 11.096 -6.447 1.00 90.19 115 ALA A CA 1
ATOM 830 C C . ALA A 1 115 ? 12.300 11.084 -7.973 1.00 90.19 115 ALA A C 1
ATOM 832 O O . ALA A 1 115 ? 11.187 10.898 -8.470 1.00 90.19 115 ALA A O 1
ATOM 833 N N . THR A 1 116 ? 13.381 11.261 -8.736 1.00 89.25 116 THR A N 1
ATOM 834 C CA . THR A 1 116 ? 13.344 11.144 -10.202 1.00 89.25 116 THR A CA 1
ATOM 835 C C . THR A 1 116 ? 12.822 9.767 -10.610 1.00 89.25 116 THR A C 1
ATOM 837 O O . THR A 1 116 ? 13.451 8.758 -10.312 1.00 89.25 116 THR A O 1
ATOM 840 N N . GLY A 1 117 ? 11.679 9.734 -11.299 1.00 87.31 117 GLY A N 1
ATOM 841 C CA . GLY A 1 117 ? 11.039 8.492 -11.744 1.00 87.31 117 GLY A CA 1
ATOM 842 C C . GLY A 1 117 ? 10.207 7.762 -10.682 1.00 87.31 117 GLY A C 1
ATOM 843 O O . GLY A 1 117 ? 9.648 6.722 -11.005 1.00 87.31 117 GLY A O 1
ATOM 844 N N . VAL A 1 118 ? 10.076 8.298 -9.459 1.00 92.94 118 VAL A N 1
ATOM 845 C CA . VAL A 1 118 ? 9.306 7.672 -8.368 1.00 92.94 118 VAL A CA 1
ATOM 846 C C . VAL A 1 118 ? 8.125 8.555 -7.962 1.00 92.94 118 VAL A C 1
ATOM 848 O O . VAL A 1 118 ? 8.305 9.682 -7.490 1.00 92.94 118 VAL A O 1
ATOM 851 N N . GLY A 1 119 ? 6.911 8.020 -8.106 1.00 92.56 119 GLY A N 1
ATOM 852 C CA . GLY A 1 119 ? 5.655 8.746 -7.896 1.00 92.56 119 GLY A CA 1
ATOM 853 C C . GLY A 1 119 ? 5.166 9.462 -9.160 1.00 92.56 119 GLY A C 1
ATOM 854 O O . GLY A 1 119 ? 5.567 9.129 -10.273 1.00 92.56 119 GLY A O 1
ATOM 855 N N . GLY A 1 120 ? 4.297 10.459 -9.003 1.00 91.62 120 GLY A N 1
ATOM 856 C CA . GLY A 1 120 ? 3.715 11.212 -10.116 1.00 91.62 120 GLY A CA 1
ATOM 857 C C . GLY A 1 120 ? 2.468 10.571 -10.738 1.00 91.62 120 GLY A C 1
ATOM 858 O O . GLY A 1 120 ? 1.814 9.696 -10.164 1.00 91.62 120 GLY A O 1
ATOM 859 N N . THR A 1 121 ? 2.099 11.061 -11.923 1.00 89.12 121 THR A N 1
ATOM 860 C CA . THR A 1 121 ? 0.902 10.623 -12.655 1.00 89.12 121 THR A CA 1
ATOM 861 C C . THR A 1 121 ? 1.010 9.161 -13.074 1.00 89.12 121 THR A C 1
ATOM 863 O O . THR A 1 121 ? 1.979 8.768 -13.715 1.00 89.12 121 THR A O 1
ATOM 866 N N . GLY A 1 122 ? -0.014 8.366 -12.755 1.00 86.62 122 GLY A N 1
ATOM 867 C CA . GLY A 1 122 ? -0.070 6.944 -13.107 1.00 86.62 122 GLY A CA 1
ATOM 868 C C . GLY A 1 122 ? 0.711 6.024 -12.165 1.00 86.62 122 GLY A C 1
ATOM 869 O O . GLY A 1 122 ? 0.623 4.809 -12.315 1.00 86.62 122 GLY A O 1
ATOM 870 N N . ALA A 1 123 ? 1.427 6.571 -11.177 1.00 92.25 123 ALA A N 1
ATOM 871 C CA . ALA A 1 123 ? 2.047 5.766 -10.136 1.00 92.25 123 ALA A CA 1
ATOM 872 C C . ALA A 1 123 ? 0.982 5.135 -9.225 1.00 92.25 123 ALA A C 1
ATOM 874 O O . ALA A 1 123 ? -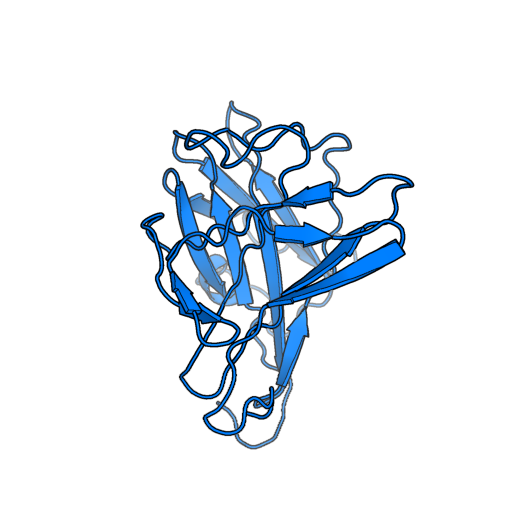0.032 5.754 -8.895 1.00 92.25 123 ALA A O 1
ATOM 875 N N . VAL A 1 124 ? 1.250 3.909 -8.780 1.00 92.25 124 VAL A N 1
ATOM 876 C CA . VAL A 1 124 ? 0.416 3.163 -7.833 1.00 92.25 124 VAL A CA 1
ATOM 877 C C . VAL A 1 124 ? 1.234 2.910 -6.576 1.00 92.25 124 VAL A C 1
ATOM 879 O O . VAL A 1 124 ? 2.380 2.478 -6.655 1.00 92.25 124 VAL A O 1
ATOM 882 N N . LEU A 1 125 ? 0.641 3.164 -5.409 1.00 93.75 125 LEU A N 1
ATOM 883 C CA . LEU A 1 125 ? 1.281 2.931 -4.118 1.00 93.75 125 LEU A CA 1
ATOM 884 C C . LEU A 1 125 ? 0.608 1.773 -3.395 1.00 93.75 125 LEU A C 1
ATOM 886 O O . LEU A 1 125 ? -0.522 1.903 -2.916 1.00 93.75 125 LEU A O 1
ATOM 890 N N . LEU A 1 126 ? 1.334 0.666 -3.276 1.00 94.88 126 LEU A N 1
ATOM 891 C CA . LEU A 1 126 ? 0.914 -0.500 -2.512 1.00 94.88 126 LEU A CA 1
ATOM 892 C C . LEU A 1 126 ? 1.337 -0.321 -1.047 1.00 94.88 126 LEU A C 1
ATOM 894 O O . LEU A 1 126 ? 2.529 -0.239 -0.759 1.00 94.88 126 LEU A O 1
ATOM 898 N N . PRO A 1 127 ? 0.395 -0.264 -0.094 1.00 95.00 127 PRO A N 1
ATOM 899 C CA . PRO A 1 127 ? 0.706 -0.013 1.308 1.00 95.00 127 PRO A CA 1
ATOM 900 C C . PRO A 1 127 ? 1.148 -1.280 2.054 1.00 95.00 127 PRO A C 1
ATOM 902 O O . PRO A 1 127 ? 1.161 -1.275 3.280 1.00 95.00 127 PRO A O 1
ATOM 905 N N . GLN A 1 128 ? 1.457 -2.375 1.357 1.00 93.31 128 GLN A N 1
ATOM 906 C CA . GLN A 1 128 ? 1.979 -3.604 1.943 1.00 93.31 128 GLN A CA 1
ATOM 907 C C . GLN A 1 128 ? 2.885 -4.308 0.930 1.00 93.31 128 GLN A C 1
ATOM 909 O O . GLN A 1 128 ? 2.532 -4.469 -0.233 1.00 93.31 128 GLN A O 1
ATOM 914 N N . PHE A 1 129 ? 4.053 -4.715 1.415 1.00 93.88 129 PHE A N 1
ATOM 915 C CA . PHE A 1 129 ? 4.991 -5.610 0.757 1.00 93.88 129 PHE A CA 1
ATOM 916 C C . PHE A 1 129 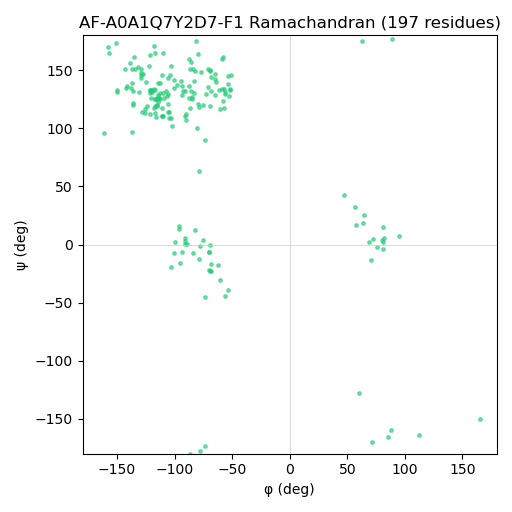? 5.733 -6.359 1.863 1.00 93.88 129 PHE A C 1
ATOM 918 O O . PHE A 1 129 ? 6.173 -5.748 2.840 1.00 93.88 129 PHE A O 1
ATOM 925 N N . VAL A 1 130 ? 5.827 -7.679 1.751 1.00 89.25 130 VAL A N 1
ATOM 926 C CA . VAL A 1 130 ? 6.500 -8.536 2.732 1.00 89.25 130 VAL A CA 1
ATOM 927 C C . VAL A 1 130 ? 7.243 -9.645 2.002 1.00 89.25 130 VAL A C 1
ATOM 929 O O . VAL A 1 130 ? 6.701 -10.277 1.098 1.00 89.25 130 VAL A O 1
ATOM 932 N N . THR A 1 131 ? 8.472 -9.898 2.440 1.00 87.88 131 THR A N 1
ATOM 933 C CA . THR A 1 131 ? 9.292 -11.033 2.023 1.00 87.88 131 THR A CA 1
ATOM 934 C C . THR A 1 131 ? 9.993 -11.614 3.250 1.00 87.88 131 THR A C 1
ATOM 936 O O . THR A 1 131 ? 10.533 -10.867 4.070 1.00 87.88 131 THR A O 1
ATOM 939 N N . GLY A 1 132 ? 9.982 -12.939 3.388 1.00 81.56 132 GLY A N 1
ATOM 940 C CA . GLY A 1 132 ? 10.564 -13.662 4.519 1.00 81.56 132 GLY A CA 1
ATOM 941 C C . GLY A 1 132 ? 9.606 -13.875 5.698 1.00 81.56 132 GLY A C 1
ATOM 942 O O . GLY A 1 132 ? 8.452 -13.454 5.698 1.00 81.56 132 GLY A O 1
ATOM 943 N N . GLY A 1 133 ? 10.082 -14.588 6.725 1.00 80.06 133 GLY A N 1
ATOM 944 C CA . GLY A 1 133 ? 9.285 -14.897 7.922 1.00 80.06 133 GLY A CA 1
ATOM 945 C C . GLY A 1 133 ? 8.059 -15.783 7.656 1.00 80.06 133 GLY A C 1
ATOM 946 O O . GLY A 1 133 ? 7.087 -15.697 8.404 1.00 80.06 133 GLY A O 1
ATOM 947 N N . GLY A 1 134 ? 8.100 -16.595 6.592 1.00 81.50 134 GLY A N 1
ATOM 948 C CA . GLY A 1 134 ? 6.974 -17.411 6.122 1.00 81.50 134 GLY A CA 1
ATOM 949 C C . GLY A 1 134 ? 5.952 -16.647 5.272 1.00 81.50 134 GLY A C 1
ATOM 950 O O . GLY A 1 134 ? 4.840 -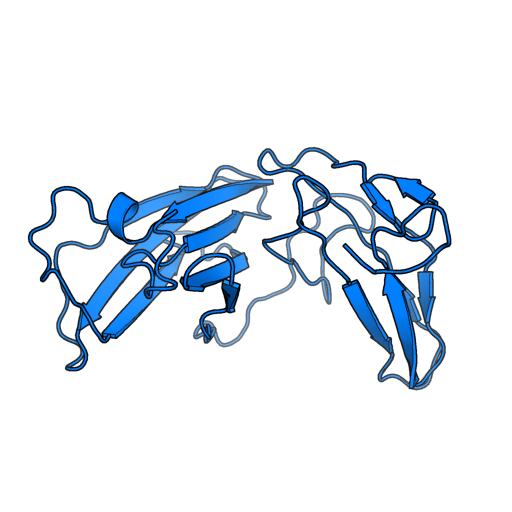17.127 5.093 1.00 81.50 134 GLY A O 1
ATOM 951 N N . TRP A 1 135 ? 6.300 -15.450 4.789 1.00 83.94 135 TRP A N 1
ATOM 952 C CA . TRP A 1 135 ? 5.457 -14.633 3.919 1.00 83.94 135 TRP A CA 1
ATOM 953 C C . TRP A 1 135 ? 6.220 -14.221 2.661 1.00 83.94 135 TRP A C 1
ATOM 955 O O . TRP A 1 135 ? 7.417 -13.932 2.714 1.00 83.94 135 TRP A O 1
ATOM 965 N N . ALA A 1 136 ? 5.499 -14.103 1.553 1.00 88.56 136 ALA A N 1
ATOM 966 C CA . ALA A 1 136 ? 6.007 -13.566 0.301 1.00 88.56 136 ALA A CA 1
ATOM 967 C C . ALA A 1 136 ? 4.956 -12.661 -0.349 1.00 88.56 136 ALA A C 1
ATOM 969 O O . ALA A 1 136 ? 3.760 -12.765 -0.069 1.00 88.56 136 ALA A O 1
ATOM 970 N N . THR A 1 137 ? 5.419 -11.745 -1.196 1.00 91.75 137 THR A N 1
ATOM 971 C CA . THR A 1 137 ? 4.567 -10.868 -2.002 1.00 91.75 137 THR A CA 1
ATOM 972 C C . THR A 1 137 ? 4.942 -11.053 -3.459 1.00 91.75 137 THR A C 1
ATOM 974 O O . THR A 1 137 ? 6.074 -10.766 -3.839 1.00 91.75 137 THR A O 1
ATOM 977 N N . GLU A 1 138 ? 3.980 -11.495 -4.261 1.00 93.75 138 GLU A N 1
ATOM 978 C CA . GLU A 1 138 ? 4.080 -11.514 -5.715 1.00 93.75 138 GLU A CA 1
ATOM 979 C C . GLU A 1 138 ? 3.459 -10.234 -6.283 1.00 93.75 138 GLU A C 1
ATOM 981 O O . GLU A 1 138 ? 2.329 -9.863 -5.952 1.00 93.75 138 GLU A O 1
ATOM 986 N N . LEU A 1 139 ? 4.209 -9.546 -7.139 1.00 95.25 139 LEU A N 1
ATOM 987 C CA . LEU A 1 139 ? 3.741 -8.389 -7.889 1.00 95.25 139 LEU A CA 1
ATOM 988 C C . LEU A 1 139 ? 3.503 -8.810 -9.335 1.00 95.25 139 LEU A C 1
ATOM 990 O O . LEU A 1 139 ? 4.452 -9.105 -10.060 1.00 95.25 139 LEU A O 1
ATOM 994 N N . VAL A 1 140 ? 2.242 -8.786 -9.759 1.00 95.88 140 VAL A N 1
ATOM 995 C CA . VAL A 1 140 ? 1.836 -9.080 -11.137 1.00 95.88 140 VAL A CA 1
ATOM 996 C C . VAL A 1 140 ? 1.452 -7.778 -11.828 1.00 95.88 140 VAL A C 1
ATOM 998 O O . VAL A 1 140 ? 0.475 -7.126 -11.458 1.00 95.88 140 VAL A O 1
ATOM 1001 N N . LEU A 1 141 ? 2.227 -7.391 -12.836 1.00 96.00 141 LEU A N 1
ATOM 1002 C CA . LEU A 1 141 ? 2.012 -6.189 -13.633 1.00 96.00 141 LEU A CA 1
ATOM 1003 C C . LEU A 1 141 ? 1.580 -6.597 -15.039 1.00 96.00 141 LEU A C 1
ATOM 1005 O O . LEU A 1 141 ? 2.233 -7.420 -15.676 1.00 96.00 141 LEU A O 1
ATOM 1009 N N . MET A 1 142 ? 0.500 -6.004 -15.544 1.00 96.44 142 MET A N 1
ATOM 1010 C CA . MET A 1 142 ? -0.031 -6.293 -16.875 1.00 96.44 142 MET A CA 1
ATOM 1011 C C . MET A 1 142 ? -0.060 -5.029 -17.727 1.00 96.44 142 MET A C 1
ATOM 1013 O O . MET A 1 142 ? -0.559 -3.988 -17.300 1.00 96.44 142 MET A O 1
ATOM 1017 N N . ASN A 1 143 ? 0.425 -5.138 -18.961 1.00 96.94 143 ASN A N 1
ATOM 1018 C CA . ASN A 1 143 ? 0.292 -4.082 -19.950 1.00 96.94 143 ASN A CA 1
ATOM 1019 C C . ASN A 1 143 ? -1.003 -4.263 -20.745 1.00 96.94 143 ASN A C 1
ATOM 1021 O O . ASN A 1 143 ? -1.101 -5.133 -21.608 1.00 96.94 143 ASN A O 1
ATOM 1025 N N . THR A 1 144 ? -1.990 -3.409 -20.491 1.00 96.00 144 THR A N 1
ATOM 1026 C CA . THR A 1 144 ? -3.264 -3.404 -21.228 1.00 96.00 144 THR A CA 1
ATOM 1027 C C . THR A 1 144 ? -3.239 -2.511 -22.474 1.00 96.00 144 THR A C 1
ATOM 1029 O O . THR A 1 144 ? -4.260 -2.358 -23.141 1.00 96.00 144 THR A O 1
ATOM 1032 N N . GLY A 1 145 ? -2.108 -1.865 -22.764 1.00 95.75 145 GLY A N 1
ATOM 1033 C CA . GLY A 1 145 ? -1.918 -0.989 -23.914 1.00 95.75 145 GLY A CA 1
ATOM 1034 C C . GLY A 1 145 ? -1.477 -1.728 -25.179 1.00 95.75 145 GLY A C 1
ATOM 1035 O O . GLY A 1 145 ? -1.289 -2.943 -25.201 1.00 95.75 145 GLY A O 1
ATOM 1036 N N . THR A 1 146 ? -1.291 -0.960 -26.253 1.00 97.31 146 THR A N 1
ATOM 1037 C CA . THR A 1 146 ? -0.919 -1.468 -27.586 1.00 97.31 146 THR A CA 1
ATOM 1038 C C . THR A 1 146 ? 0.570 -1.314 -27.916 1.00 97.31 146 THR A C 1
ATOM 1040 O O . THR A 1 146 ? 1.014 -1.801 -28.952 1.00 97.31 146 THR A O 1
ATOM 1043 N N . GLY A 1 147 ? 1.343 -0.632 -27.066 1.00 97.62 147 GLY A N 1
ATOM 1044 C CA . GLY A 1 147 ? 2.796 -0.465 -27.183 1.00 97.62 147 GLY A CA 1
ATOM 1045 C C . GLY A 1 147 ? 3.527 -1.094 -25.997 1.00 97.62 147 GLY A C 1
ATOM 1046 O O . GLY A 1 147 ? 2.897 -1.406 -24.990 1.00 97.62 147 GLY A O 1
ATOM 1047 N N . ILE A 1 148 ? 4.843 -1.292 -26.110 1.00 97.69 148 ILE A N 1
ATOM 1048 C CA . ILE A 1 148 ? 5.667 -1.701 -24.961 1.00 97.69 148 ILE A CA 1
ATOM 1049 C C . ILE A 1 148 ? 5.582 -0.600 -23.900 1.00 97.69 148 ILE A C 1
ATOM 1051 O O . ILE A 1 148 ? 5.745 0.576 -24.226 1.00 97.69 148 ILE A O 1
ATOM 1055 N N . ILE A 1 149 ? 5.354 -0.986 -22.645 1.00 96.12 149 ILE A N 1
ATOM 1056 C CA . ILE A 1 149 ? 5.511 -0.086 -21.499 1.00 96.12 149 ILE A CA 1
ATOM 1057 C C . ILE A 1 149 ? 6.786 -0.446 -20.747 1.00 96.12 149 ILE A C 1
ATOM 1059 O O . ILE A 1 149 ? 7.126 -1.621 -20.617 1.00 96.12 149 ILE A O 1
ATOM 1063 N N . THR A 1 150 ? 7.474 0.570 -20.241 1.00 95.50 150 THR A N 1
ATOM 1064 C CA . THR A 1 150 ? 8.598 0.409 -19.322 1.00 95.50 150 THR A CA 1
ATOM 1065 C C . THR A 1 150 ? 8.151 0.891 -17.954 1.00 95.50 150 THR A C 1
ATOM 1067 O O . THR A 1 150 ? 7.668 2.016 -17.828 1.00 95.50 150 THR A O 1
ATOM 1070 N N . VAL A 1 151 ? 8.294 0.044 -16.939 1.00 95.06 151 VAL A N 1
ATOM 1071 C CA . VAL A 1 151 ? 7.878 0.346 -15.566 1.00 95.06 151 VAL A CA 1
ATOM 1072 C C . VAL A 1 151 ? 9.053 0.248 -14.596 1.00 95.06 151 VAL A C 1
ATOM 1074 O O . VAL A 1 151 ? 10.098 -0.335 -14.908 1.00 95.06 151 VAL A O 1
ATOM 1077 N N . SER A 1 152 ? 8.876 0.834 -13.414 1.00 95.88 152 SER A N 1
ATOM 1078 C CA . SER A 1 152 ? 9.727 0.600 -12.253 1.00 95.88 152 SER A CA 1
ATOM 1079 C C . SER A 1 152 ? 8.905 0.090 -11.074 1.00 95.88 152 SER A C 1
ATOM 1081 O O . SER A 1 152 ? 7.704 0.348 -10.974 1.00 95.88 152 SER A O 1
ATOM 1083 N N . VAL A 1 153 ? 9.565 -0.650 -10.186 1.00 97.31 153 VAL A N 1
ATOM 1084 C CA . VAL A 1 153 ? 9.041 -1.033 -8.875 1.00 97.31 153 VAL A CA 1
ATOM 1085 C C . VAL A 1 153 ? 10.049 -0.599 -7.823 1.00 97.31 153 VAL A C 1
ATOM 1087 O O . VAL A 1 153 ? 11.176 -1.093 -7.800 1.00 97.31 153 VAL A O 1
ATOM 1090 N N . ASP A 1 154 ? 9.628 0.318 -6.959 1.00 97.31 154 ASP A N 1
ATOM 1091 C CA . ASP A 1 154 ? 10.439 0.901 -5.896 1.00 97.31 154 ASP A CA 1
ATOM 1092 C C . ASP A 1 154 ? 9.898 0.458 -4.532 1.00 97.31 154 ASP A C 1
ATOM 1094 O O . ASP A 1 154 ? 8.712 0.610 -4.230 1.00 97.31 154 ASP A O 1
ATOM 1098 N N . LEU A 1 155 ? 10.771 -0.126 -3.715 1.00 96.94 155 LEU A N 1
ATOM 1099 C CA . LEU A 1 155 ? 10.443 -0.731 -2.432 1.00 96.94 155 LEU A CA 1
ATOM 1100 C C . LEU A 1 155 ? 10.950 0.145 -1.291 1.00 96.94 155 LEU A C 1
ATOM 1102 O O . LEU A 1 155 ? 12.118 0.537 -1.249 1.00 96.94 155 LEU A O 1
ATOM 1106 N N . PHE A 1 156 ? 10.076 0.385 -0.316 1.00 96.50 156 PHE A N 1
ATOM 1107 C CA . PHE A 1 156 ? 10.366 1.196 0.860 1.00 96.50 156 PHE A CA 1
ATOM 1108 C C . PHE A 1 156 ? 9.982 0.446 2.131 1.00 96.50 156 PHE A C 1
ATOM 1110 O O . PHE A 1 156 ? 9.002 -0.301 2.159 1.00 96.50 156 PHE A O 1
ATOM 1117 N N . ASN A 1 157 ? 10.745 0.653 3.201 1.00 95.62 157 ASN A N 1
ATOM 1118 C CA . ASN A 1 157 ? 10.365 0.194 4.530 1.00 95.62 157 ASN A CA 1
ATOM 1119 C C . ASN A 1 157 ? 9.382 1.177 5.184 1.00 95.62 157 ASN A C 1
ATOM 1121 O O . ASN A 1 157 ? 9.108 2.257 4.661 1.00 95.62 157 ASN A O 1
ATOM 1125 N N . SER A 1 158 ? 8.868 0.831 6.366 1.00 95.81 158 SER A N 1
ATOM 1126 C CA . SER A 1 158 ? 7.861 1.642 7.063 1.00 95.81 158 SER A CA 1
ATOM 1127 C C . SER A 1 158 ? 8.336 3.049 7.447 1.00 95.81 158 SER A C 1
ATOM 1129 O O . SER A 1 158 ? 7.514 3.919 7.725 1.00 95.81 158 SER A O 1
ATOM 1131 N N . SER A 1 159 ? 9.649 3.288 7.467 1.00 96.56 159 SER A N 1
ATOM 1132 C CA . SER A 1 159 ? 10.247 4.600 7.726 1.00 96.56 159 SER A CA 1
ATOM 1133 C C . SER A 1 159 ? 10.496 5.418 6.452 1.00 96.56 159 SER A C 1
ATOM 1135 O O . SER A 1 159 ? 11.060 6.504 6.552 1.00 96.56 159 SER A O 1
ATOM 1137 N N . GLY A 1 160 ? 10.107 4.911 5.277 1.00 94.94 160 GLY A N 1
ATOM 1138 C CA . GLY A 1 160 ? 10.300 5.579 3.987 1.00 94.94 160 GLY A CA 1
ATOM 1139 C C . GLY A 1 160 ? 11.691 5.404 3.382 1.00 94.94 160 GLY A C 1
ATOM 1140 O O . GLY A 1 160 ? 11.992 6.017 2.362 1.00 94.94 160 GLY A O 1
ATOM 1141 N N . ASN A 1 161 ? 12.553 4.584 3.988 1.00 96.06 161 ASN A N 1
ATOM 1142 C CA . ASN A 1 161 ? 13.877 4.306 3.436 1.00 96.06 161 ASN A CA 1
ATOM 1143 C C . ASN A 1 161 ? 13.788 3.186 2.391 1.00 96.06 161 ASN A C 1
ATOM 1145 O O . ASN A 1 161 ? 12.939 2.304 2.546 1.00 96.06 161 ASN A O 1
ATOM 1149 N N . PRO A 1 162 ? 14.680 3.157 1.384 1.00 96.25 162 PRO A N 1
ATOM 1150 C CA . PRO A 1 162 ? 14.745 2.056 0.430 1.00 96.25 162 PRO A CA 1
ATOM 1151 C C . PRO A 1 162 ? 14.846 0.695 1.135 1.00 96.25 162 PRO A C 1
ATOM 1153 O O . PRO A 1 162 ? 15.630 0.524 2.074 1.00 96.25 162 PRO A O 1
ATOM 1156 N N . LEU A 1 163 ? 14.041 -0.267 0.692 1.00 95.62 163 LEU A N 1
ATOM 1157 C CA . LEU A 1 163 ? 14.003 -1.633 1.209 1.00 95.62 163 LEU A CA 1
ATOM 1158 C C . LEU A 1 163 ? 14.560 -2.584 0.154 1.00 95.62 163 LEU A C 1
ATOM 1160 O O . LEU A 1 163 ? 13.911 -2.825 -0.857 1.00 95.62 163 LEU A O 1
ATOM 1164 N N . SER A 1 164 ? 15.737 -3.155 0.395 1.00 95.81 164 SER A N 1
ATOM 1165 C CA . SER A 1 164 ? 16.272 -4.189 -0.492 1.00 95.81 164 SER A CA 1
ATOM 1166 C C . SER A 1 164 ? 15.518 -5.506 -0.322 1.00 95.81 164 SER A C 1
ATOM 1168 O O . SER A 1 164 ? 15.394 -6.015 0.794 1.00 95.81 164 SER A O 1
ATOM 1170 N N . ALA A 1 165 ? 15.079 -6.087 -1.434 1.00 94.06 165 ALA A N 1
ATOM 1171 C CA . ALA A 1 165 ? 14.517 -7.431 -1.505 1.00 94.06 165 ALA A CA 1
ATOM 1172 C C . ALA A 1 165 ? 15.119 -8.181 -2.697 1.00 94.06 165 ALA A C 1
ATOM 1174 O O . ALA A 1 165 ? 15.491 -7.570 -3.698 1.00 94.06 165 ALA A O 1
ATOM 1175 N N . THR A 1 166 ? 15.210 -9.505 -2.590 1.00 93.06 166 THR A N 1
ATOM 1176 C CA . THR A 1 166 ? 15.571 -10.360 -3.725 1.00 93.06 166 THR A CA 1
ATOM 1177 C C . THR A 1 166 ? 14.294 -10.780 -4.434 1.00 93.06 166 THR A C 1
ATOM 1179 O O . THR A 1 166 ? 13.524 -11.555 -3.875 1.00 93.06 166 THR A O 1
ATOM 1182 N N . LEU A 1 167 ? 14.076 -10.271 -5.647 1.00 93.19 167 LEU A N 1
ATOM 1183 C CA . LEU A 1 167 ? 12.962 -10.664 -6.512 1.00 93.19 167 LEU A CA 1
ATOM 1184 C C . LEU A 1 167 ? 13.530 -11.238 -7.807 1.00 93.19 167 LEU A C 1
ATOM 1186 O O . LEU A 1 167 ? 14.424 -10.634 -8.401 1.00 93.19 167 LEU A O 1
ATOM 1190 N N . ASN A 1 168 ? 13.044 -12.407 -8.227 1.00 92.12 168 ASN A N 1
ATOM 1191 C CA . ASN A 1 168 ? 13.541 -13.132 -9.402 1.00 92.12 168 ASN A CA 1
ATOM 1192 C C . ASN A 1 168 ? 15.084 -13.233 -9.439 1.00 92.12 168 ASN A C 1
ATOM 1194 O O . ASN A 1 168 ? 15.716 -12.977 -10.462 1.00 92.12 168 ASN A O 1
ATOM 1198 N N . GLY A 1 169 ? 15.703 -13.528 -8.289 1.00 90.44 169 GLY A N 1
ATOM 1199 C CA . GLY A 1 169 ? 17.160 -13.654 -8.147 1.00 90.44 169 GLY A CA 1
ATOM 1200 C C . GLY A 1 169 ? 17.951 -12.337 -8.118 1.00 90.44 169 GLY A C 1
ATOM 1201 O O . GLY A 1 169 ? 19.163 -12.366 -7.916 1.00 90.44 169 GLY A O 1
ATOM 1202 N N . HIS A 1 170 ? 17.302 -11.178 -8.266 1.00 92.75 170 HIS A N 1
ATOM 1203 C CA . HIS A 1 170 ? 17.958 -9.870 -8.241 1.00 92.75 170 HIS A CA 1
ATOM 1204 C C . HIS A 1 170 ? 17.674 -9.127 -6.929 1.00 92.75 170 HIS A C 1
ATOM 1206 O O . HIS A 1 170 ? 16.519 -8.853 -6.602 1.00 92.75 170 HIS A O 1
ATOM 1212 N N . ASN A 1 171 ? 18.723 -8.784 -6.174 1.00 95.00 171 ASN A N 1
ATOM 1213 C CA . ASN A 1 171 ? 18.599 -8.021 -4.932 1.00 95.00 171 ASN A CA 1
ATOM 1214 C C . ASN A 1 171 ? 18.691 -6.514 -5.199 1.00 95.00 171 ASN A C 1
ATOM 1216 O O . ASN A 1 171 ? 19.749 -6.013 -5.575 1.00 95.00 171 ASN A O 1
ATOM 1220 N N . ALA A 1 172 ? 17.589 -5.795 -4.994 1.00 96.75 172 ALA A N 1
ATOM 1221 C CA . ALA A 1 172 ? 17.539 -4.343 -5.131 1.00 96.75 172 ALA A CA 1
ATOM 1222 C C . ALA A 1 172 ? 16.388 -3.738 -4.322 1.00 96.75 172 ALA A C 1
ATOM 1224 O O . ALA A 1 172 ? 15.466 -4.436 -3.902 1.00 96.75 172 ALA A O 1
ATOM 1225 N N . SER A 1 173 ? 16.436 -2.421 -4.125 1.00 96.44 173 SER A N 1
ATOM 1226 C CA . SER A 1 173 ? 15.295 -1.627 -3.650 1.00 96.44 173 SER A CA 1
ATOM 1227 C C . SER A 1 173 ? 14.508 -0.975 -4.787 1.00 96.44 173 SER A C 1
ATOM 1229 O O . SER A 1 173 ? 13.391 -0.529 -4.569 1.00 96.44 173 SER A O 1
ATOM 1231 N N . SER A 1 174 ? 15.085 -0.915 -5.988 1.00 96.88 174 SER A N 1
ATOM 1232 C CA . SER A 1 174 ? 14.468 -0.350 -7.187 1.00 96.88 174 SER A CA 1
ATOM 1233 C C . SER A 1 174 ? 14.735 -1.270 -8.371 1.00 96.88 174 SER A C 1
ATOM 1235 O O . SER A 1 174 ? 15.887 -1.516 -8.733 1.00 96.88 174 SER A O 1
ATOM 1237 N N . PHE A 1 175 ? 13.668 -1.766 -8.984 1.00 96.94 175 PHE A N 1
ATOM 1238 C CA . PHE A 1 175 ? 13.697 -2.596 -10.182 1.00 96.94 175 PHE A CA 1
ATOM 1239 C C . PHE A 1 175 ? 13.251 -1.722 -11.348 1.00 96.94 175 PHE A C 1
ATOM 1241 O O . PHE A 1 175 ? 12.095 -1.317 -11.405 1.00 96.94 175 PHE A O 1
ATOM 1248 N N . THR A 1 176 ? 14.171 -1.371 -12.242 1.00 95.50 176 THR A N 1
ATOM 1249 C CA . THR A 1 176 ? 13.938 -0.401 -13.325 1.00 95.50 176 THR A CA 1
ATOM 1250 C C . THR A 1 176 ? 14.090 -1.056 -14.694 1.00 95.50 176 THR A C 1
ATOM 1252 O O . THR A 1 176 ? 14.545 -2.194 -14.799 1.00 95.50 176 THR A O 1
ATOM 1255 N N . ASN A 1 177 ? 13.715 -0.333 -15.755 1.00 94.62 177 ASN A N 1
ATOM 1256 C CA . ASN A 1 177 ? 13.789 -0.812 -17.140 1.00 94.62 177 ASN A CA 1
ATOM 1257 C C . ASN A 1 177 ? 13.008 -2.118 -17.370 1.00 94.62 177 ASN A C 1
ATOM 1259 O O . ASN A 1 177 ? 13.380 -2.950 -18.200 1.00 94.62 177 ASN A O 1
ATOM 1263 N N . LEU A 1 178 ? 11.915 -2.296 -16.627 1.00 96.44 178 LEU A N 1
ATOM 1264 C CA . LEU A 1 178 ? 11.062 -3.467 -16.723 1.00 96.44 178 LEU A CA 1
ATOM 1265 C C . LEU A 1 178 ? 10.128 -3.296 -17.920 1.00 96.44 178 LEU A C 1
ATOM 1267 O O . LEU A 1 178 ? 9.141 -2.565 -17.853 1.00 96.44 178 LEU A O 1
ATOM 1271 N N . ASN A 1 179 ? 10.464 -3.937 -19.035 1.00 97.44 179 ASN A N 1
ATOM 1272 C CA . ASN A 1 179 ? 9.689 -3.838 -20.267 1.00 97.44 179 ASN A CA 1
ATOM 1273 C C . ASN A 1 179 ? 8.579 -4.888 -20.295 1.00 97.44 179 ASN A C 1
ATOM 1275 O O . ASN A 1 179 ? 8.849 -6.083 -20.196 1.00 97.44 179 ASN A O 1
ATOM 1279 N N . ILE A 1 180 ? 7.342 -4.442 -20.500 1.00 98.12 180 ILE A N 1
ATOM 1280 C CA . ILE A 1 180 ? 6.172 -5.308 -20.628 1.00 98.12 180 ILE A CA 1
ATOM 1281 C C . ILE A 1 180 ? 5.591 -5.120 -22.039 1.00 98.12 180 ILE A C 1
ATOM 1283 O O . ILE A 1 180 ? 5.107 -4.027 -22.359 1.00 98.12 180 ILE A O 1
ATOM 1287 N N . PRO A 1 181 ? 5.643 -6.144 -22.913 1.00 98.31 181 PRO A N 1
ATOM 1288 C CA . PRO A 1 181 ? 5.043 -6.087 -24.247 1.00 98.31 181 PRO A CA 1
ATOM 12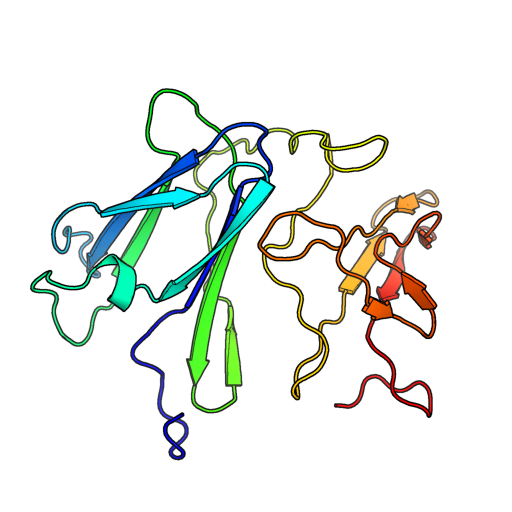89 C C . PRO A 1 181 ? 3.532 -5.802 -24.213 1.00 98.31 181 PRO A C 1
ATOM 1291 O O . PRO A 1 181 ? 2.908 -6.017 -23.175 1.00 98.31 181 PRO A O 1
ATOM 1294 N N . PRO A 1 182 ? 2.920 -5.352 -25.325 1.00 98.12 182 PRO A N 1
ATOM 1295 C CA . PRO A 1 182 ? 1.465 -5.196 -25.424 1.00 98.12 182 PRO A CA 1
ATOM 1296 C C . PRO A 1 182 ? 0.730 -6.486 -25.040 1.00 98.12 182 PRO A C 1
ATOM 1298 O O . PRO A 1 182 ? 1.060 -7.553 -25.559 1.00 98.12 182 PRO A O 1
ATOM 1301 N N . GLY A 1 183 ? -0.240 -6.409 -24.125 1.00 97.38 183 GLY A N 1
ATOM 1302 C CA . GLY A 1 183 ? -0.957 -7.580 -23.598 1.00 97.38 183 GLY A CA 1
ATOM 1303 C C . GLY A 1 183 ? -0.116 -8.509 -22.710 1.00 97.38 183 GLY A C 1
ATOM 1304 O O . GLY A 1 183 ? -0.612 -9.547 -22.276 1.00 97.38 183 GLY A O 1
ATOM 1305 N N . GLY A 1 184 ? 1.148 -8.164 -22.456 1.00 97.88 184 GLY A N 1
ATOM 1306 C CA . GLY A 1 184 ? 2.084 -8.961 -21.675 1.00 97.88 184 GLY A CA 1
ATOM 1307 C C . GLY A 1 184 ? 1.896 -8.815 -20.167 1.00 97.88 184 GLY A C 1
ATOM 1308 O O . GLY A 1 184 ? 1.285 -7.861 -19.677 1.00 97.88 184 GLY A O 1
ATOM 1309 N N . VAL A 1 185 ? 2.486 -9.762 -19.439 1.00 97.62 185 VAL A N 1
ATOM 1310 C CA . VAL A 1 185 ? 2.532 -9.800 -17.976 1.00 97.62 185 VAL A CA 1
ATOM 1311 C C . VAL A 1 185 ? 3.986 -9.897 -17.524 1.00 97.62 185 VAL A C 1
ATOM 1313 O O . VAL A 1 185 ? 4.781 -10.616 -18.127 1.00 97.62 185 VAL A O 1
ATOM 1316 N N . LEU A 1 186 ? 4.317 -9.178 -16.457 1.00 96.69 186 LEU A N 1
ATOM 1317 C CA . LEU A 1 186 ? 5.564 -9.297 -15.715 1.00 96.69 186 LEU A CA 1
ATOM 1318 C C . LEU A 1 186 ? 5.240 -9.679 -14.273 1.00 96.69 186 LEU A C 1
ATOM 1320 O O . LEU A 1 186 ? 4.386 -9.053 -13.647 1.00 96.69 186 LEU A O 1
ATOM 1324 N N . ILE A 1 187 ? 5.955 -10.669 -13.751 1.00 95.56 187 ILE A N 1
ATOM 1325 C CA . ILE A 1 187 ? 5.838 -11.115 -12.364 1.00 95.56 187 ILE A CA 1
ATOM 1326 C C . ILE A 1 187 ? 7.158 -10.820 -11.658 1.00 95.56 187 ILE A C 1
ATOM 1328 O O . ILE A 1 187 ? 8.217 -11.206 -12.156 1.00 95.56 187 ILE A O 1
ATOM 1332 N N . LEU A 1 188 ? 7.105 -10.145 -10.511 1.00 94.75 188 LEU A N 1
ATOM 1333 C CA . LEU A 1 188 ? 8.224 -10.026 -9.578 1.00 94.75 188 LEU A CA 1
ATOM 1334 C C . LEU A 1 188 ? 7.845 -10.717 -8.272 1.00 94.75 188 LEU A C 1
ATOM 1336 O O . LEU A 1 188 ? 6.895 -10.301 -7.611 1.00 94.75 188 LEU A O 1
ATOM 1340 N N . ALA A 1 189 ? 8.604 -11.735 -7.889 1.00 93.06 189 ALA A N 1
ATOM 1341 C CA . ALA A 1 189 ? 8.366 -12.489 -6.668 1.00 93.06 189 ALA A CA 1
ATOM 1342 C C . ALA A 1 189 ? 9.694 -12.885 -6.015 1.00 93.06 189 ALA A C 1
ATOM 1344 O O . ALA A 1 189 ? 10.703 -13.039 -6.717 1.00 93.06 189 ALA A O 1
ATOM 1345 N N . PRO A 1 190 ? 9.735 -13.040 -4.682 1.00 89.56 190 PRO A N 1
ATOM 1346 C CA . PRO A 1 190 ? 10.786 -13.816 -4.049 1.00 89.56 190 PRO A CA 1
ATOM 1347 C C . PRO A 1 190 ? 10.777 -15.220 -4.666 1.00 89.56 190 PRO A C 1
ATOM 1349 O O . PRO A 1 190 ? 9.718 -15.819 -4.773 1.00 89.56 190 PRO A O 1
ATOM 1352 N N . ARG A 1 191 ? 11.937 -15.712 -5.102 1.00 81.25 191 ARG A N 1
ATOM 1353 C CA . ARG A 1 191 ? 12.096 -17.073 -5.631 1.00 81.25 191 ARG A CA 1
ATOM 1354 C C . ARG A 1 191 ? 12.927 -17.888 -4.656 1.00 81.25 191 ARG A C 1
ATOM 1356 O O . ARG A 1 191 ? 13.833 -17.323 -4.026 1.00 81.25 191 ARG A O 1
ATOM 1363 N N . ASP A 1 192 ? 12.631 -19.170 -4.536 1.00 69.94 192 ASP A N 1
ATOM 1364 C CA . ASP A 1 192 ? 13.474 -20.108 -3.806 1.00 69.94 192 ASP A CA 1
ATOM 1365 C C . ASP A 1 192 ? 14.765 -20.442 -4.599 1.00 69.94 192 ASP A C 1
ATOM 1367 O O . ASP A 1 192 ? 15.080 -19.805 -5.612 1.00 69.94 192 ASP A O 1
ATOM 1371 N N . SER A 1 193 ? 15.574 -21.391 -4.112 1.00 64.12 193 SER A N 1
ATOM 1372 C CA . SER A 1 193 ? 16.828 -21.772 -4.782 1.00 64.12 193 SER A CA 1
ATOM 1373 C C . SER A 1 193 ? 16.628 -22.484 -6.118 1.00 64.12 193 SER A C 1
ATOM 1375 O O . SER A 1 193 ? 17.549 -22.457 -6.939 1.00 64.12 193 SER A O 1
ATOM 1377 N N . ASP A 1 194 ? 15.461 -23.089 -6.330 1.00 66.00 194 ASP A N 1
ATOM 1378 C CA . ASP A 1 194 ? 15.117 -23.820 -7.549 1.00 66.00 194 ASP A CA 1
ATOM 1379 C C . ASP A 1 194 ? 14.383 -22.918 -8.566 1.00 66.00 194 ASP A C 1
ATOM 1381 O O . ASP A 1 194 ? 14.244 -23.277 -9.737 1.00 66.00 194 ASP A O 1
ATOM 1385 N N . GLY A 1 195 ? 14.045 -21.687 -8.164 1.00 61.41 195 GLY A N 1
ATOM 1386 C CA . GLY A 1 195 ? 13.428 -20.662 -9.008 1.00 61.41 195 GLY A CA 1
ATOM 1387 C C . GLY A 1 195 ? 11.902 -20.627 -8.915 1.00 61.41 195 GLY A C 1
ATOM 1388 O O . GLY A 1 195 ? 11.269 -19.876 -9.671 1.00 61.41 195 GLY A O 1
ATOM 1389 N N . ASP A 1 196 ? 11.325 -21.391 -7.993 1.00 62.72 196 ASP A N 1
ATOM 1390 C CA . ASP A 1 196 ? 9.891 -21.490 -7.769 1.00 62.72 196 ASP A CA 1
ATOM 1391 C C . ASP A 1 196 ? 9.404 -20.412 -6.779 1.00 62.72 196 ASP A C 1
ATOM 1393 O O . ASP A 1 196 ? 10.181 -19.765 -6.069 1.00 62.72 196 ASP A O 1
ATOM 1397 N N . ASP A 1 197 ? 8.096 -20.138 -6.824 1.00 61.94 197 ASP A N 1
ATO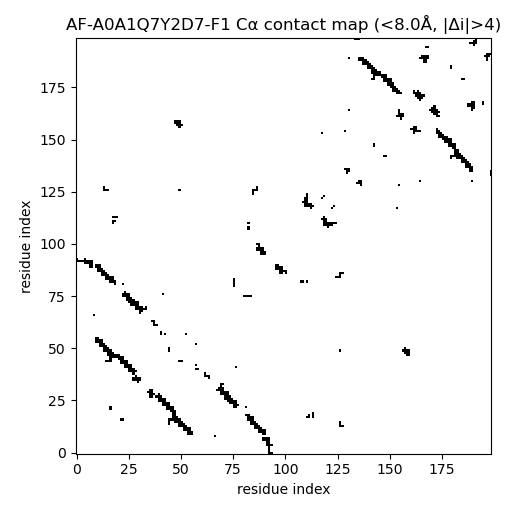M 1398 C CA . ASP A 1 197 ? 7.405 -19.160 -5.962 1.00 61.94 197 ASP A CA 1
ATOM 1399 C C . ASP A 1 197 ? 6.866 -19.794 -4.665 1.00 61.94 197 ASP A C 1
ATOM 1401 O O . ASP A 1 197 ? 6.105 -19.154 -3.931 1.00 61.94 197 ASP A O 1
ATOM 1405 N N . ASP A 1 198 ? 7.168 -21.067 -4.402 1.00 56.84 198 ASP A N 1
ATOM 1406 C CA . ASP A 1 198 ? 6.599 -21.802 -3.282 1.00 56.84 198 ASP A CA 1
ATOM 1407 C C . ASP A 1 198 ? 7.303 -21.467 -1.955 1.00 56.84 198 ASP A C 1
ATOM 1409 O O . ASP A 1 198 ? 8.505 -21.629 -1.761 1.00 56.84 198 ASP A O 1
ATOM 1413 N N . PHE A 1 199 ? 6.502 -20.970 -1.010 1.00 53.94 199 PHE A N 1
ATOM 1414 C CA . PHE A 1 199 ? 6.874 -20.723 0.384 1.00 53.94 199 PHE A CA 1
ATOM 1415 C C . PHE A 1 199 ? 5.913 -21.443 1.327 1.00 53.94 199 PHE A C 1
ATOM 1417 O O . PHE A 1 199 ? 4.690 -21.448 1.044 1.00 53.94 199 PHE A O 1
#

Solvent-accessible surface area (backbone atoms only — not comparable to full-atom values): 11986 Å² total; per-residue (Å²): 131,64,90,79,54,50,72,51,95,46,42,37,37,26,36,25,24,63,35,97,53,67,43,38,33,33,41,39,42,24,36,76,86,65,48,73,50,65,75,74,38,75,48,79,26,51,45,38,16,47,46,75,48,36,58,63,63,72,49,55,96,49,93,62,73,96,76,79,60,60,49,74,48,76,41,61,42,77,96,57,92,57,67,65,35,73,45,39,37,39,37,35,42,95,45,72,43,77,49,93,80,81,85,82,77,88,65,80,70,58,44,55,67,80,49,97,92,37,51,24,78,89,50,82,77,75,55,71,82,51,76,58,99,94,43,73,48,75,46,80,46,70,31,87,52,89,53,72,44,72,46,72,50,77,37,61,43,56,77,47,45,78,31,73,45,54,36,72,85,44,76,39,32,62,50,65,83,43,71,26,46,50,71,27,73,44,77,44,28,52,46,49,98,88,66,43,76,81,127